Protein AF-A0A316ZDB6-F1 (afdb_monomer)

Mean predicted aligned error: 10.18 Å

Secondary structure (DSSP, 8-state):
-HHHHHHHIIIII--SS----EEEEES--TT--HHHHHHHHHH--SHHHHHHHHHHHHTTS-------------------HHHHHHHHS-HHHHHHTSHHHIIIIIHHHSPPPTTPEEEEEEEE-S---TTSTTHHHHHHHHHHHHHTTTTTTTTT-S-SSS-TT--BSSSSBHHHH--SEEEEEEET--TTGGG-

pLDDT: mean 76.03, std 20.09, range [29.14, 98.25]

Nearest PDB structures (foldseek):
  8s9r-assembly1_A  TM=4.601E-01  e=9.366E-05  Staphylococcus aureus USA100-CA-126
  4rpc-assembly2_B  TM=1.647E-01  e=6.416E+00  Desulfitobacterium hafniense DCB-2

Structure (mmCIF, N/CA/C/O backbone):
data_AF-A0A316ZDB6-F1
#
_entry.id   AF-A0A316ZDB6-F1
#
loop_
_atom_site.group_PDB
_atom_site.id
_atom_site.type_symbol
_atom_site.label_atom_id
_atom_site.label_alt_id
_atom_site.label_comp_id
_atom_site.label_asym_id
_ato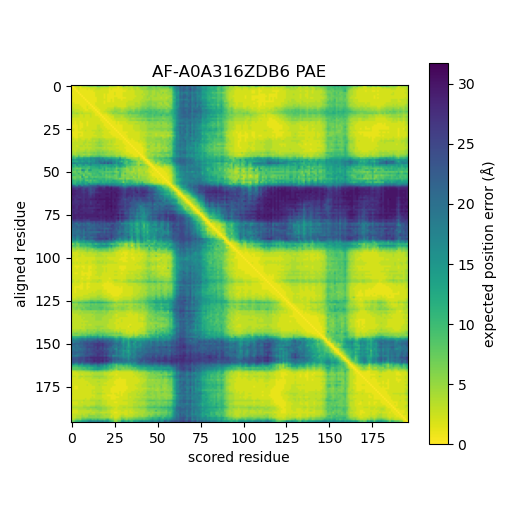m_site.label_entity_id
_atom_site.label_seq_id
_atom_site.pdbx_PDB_ins_code
_atom_site.Cartn_x
_atom_site.Cartn_y
_atom_site.Cartn_z
_atom_site.occupancy
_atom_site.B_iso_or_equiv
_atom_site.auth_seq_id
_atom_site.auth_comp_id
_atom_site.auth_asym_id
_atom_site.auth_atom_id
_atom_site.pdbx_PDB_model_num
ATOM 1 N N . MET A 1 1 ? -5.660 2.886 -1.367 1.00 83.69 1 MET A N 1
ATOM 2 C CA . MET A 1 1 ? -6.099 3.835 -0.316 1.00 83.69 1 MET A CA 1
ATOM 3 C C . MET A 1 1 ? -7.188 3.237 0.565 1.00 83.69 1 MET A C 1
ATOM 5 O O . MET A 1 1 ? -6.925 3.098 1.746 1.00 83.69 1 MET A O 1
ATOM 9 N N . GLY A 1 2 ? -8.316 2.758 0.019 1.00 90.38 2 GLY A N 1
ATOM 10 C CA . GLY A 1 2 ? -9.460 2.291 0.828 1.00 90.38 2 GLY A CA 1
ATOM 11 C C . GLY A 1 2 ? -9.168 1.261 1.932 1.00 90.38 2 GLY A C 1
ATOM 12 O O . GLY A 1 2 ? -9.839 1.266 2.959 1.00 90.38 2 GLY A O 1
ATOM 13 N N . GLY A 1 3 ? -8.142 0.412 1.791 1.00 94.56 3 GLY A N 1
ATOM 14 C CA . GLY A 1 3 ? -7.743 -0.478 2.884 1.00 94.56 3 GLY A CA 1
ATOM 15 C C . GLY A 1 3 ? -7.129 0.247 4.096 1.00 94.56 3 GLY A C 1
ATOM 16 O O . GLY A 1 3 ? -7.292 -0.212 5.222 1.00 94.56 3 GLY A O 1
ATOM 17 N N . LEU A 1 4 ? -6.450 1.381 3.903 1.00 95.06 4 LEU A N 1
ATOM 18 C CA . LEU A 1 4 ? -5.971 2.227 5.004 1.00 95.06 4 LEU A CA 1
ATOM 19 C C . LEU A 1 4 ? -7.154 2.894 5.704 1.00 95.06 4 LEU A C 1
ATOM 21 O O . LEU A 1 4 ? -7.248 2.831 6.926 1.00 95.06 4 LEU A O 1
ATOM 25 N N . ASP A 1 5 ? -8.099 3.434 4.935 1.00 94.62 5 ASP A N 1
ATOM 26 C CA . ASP A 1 5 ? -9.306 4.064 5.478 1.00 94.62 5 ASP A CA 1
ATOM 27 C C . ASP A 1 5 ? -10.128 3.063 6.298 1.00 94.62 5 ASP A C 1
ATOM 29 O O . ASP A 1 5 ? -10.554 3.365 7.411 1.00 94.62 5 ASP A O 1
ATOM 33 N N . ALA A 1 6 ? -10.270 1.829 5.805 1.00 95.94 6 ALA A N 1
ATOM 34 C CA . ALA A 1 6 ? -10.927 0.750 6.535 1.00 95.94 6 ALA A CA 1
ATOM 35 C C . ALA A 1 6 ? -10.196 0.400 7.843 1.00 95.94 6 ALA A C 1
ATOM 37 O O . ALA A 1 6 ? -10.843 0.243 8.877 1.00 95.94 6 ALA A O 1
ATOM 38 N N . ARG A 1 7 ? -8.856 0.327 7.841 1.00 96.56 7 ARG A N 1
ATOM 39 C CA . ARG A 1 7 ? -8.081 0.131 9.082 1.00 96.56 7 ARG A CA 1
ATOM 40 C C . ARG A 1 7 ? -8.304 1.280 10.061 1.00 96.56 7 ARG A C 1
ATOM 42 O O . ARG A 1 7 ? -8.552 1.036 11.238 1.00 96.56 7 ARG A O 1
ATOM 49 N N . HIS A 1 8 ? -8.271 2.520 9.578 1.00 95.31 8 HIS A N 1
ATOM 50 C CA . HIS A 1 8 ? -8.507 3.696 10.407 1.00 95.31 8 HIS A CA 1
ATOM 51 C C . HIS A 1 8 ? -9.919 3.692 11.014 1.00 95.31 8 HIS A C 1
ATOM 53 O O . HIS A 1 8 ? -10.073 3.918 12.214 1.00 95.31 8 HIS A O 1
ATOM 59 N N . LEU A 1 9 ? -10.935 3.365 10.213 1.00 95.94 9 LEU A N 1
ATOM 60 C CA . LEU A 1 9 ? -12.322 3.209 10.646 1.00 95.94 9 LEU A CA 1
ATOM 61 C C . LEU A 1 9 ? -12.450 2.157 11.756 1.00 95.94 9 LEU A C 1
ATOM 63 O O . LEU A 1 9 ? -13.058 2.426 12.792 1.00 95.94 9 LEU A O 1
ATOM 67 N N . ILE A 1 10 ? -11.853 0.978 11.563 1.00 96.38 10 ILE A N 1
ATOM 68 C CA . ILE A 1 10 ? -11.923 -0.128 12.526 1.00 96.38 10 ILE A CA 1
ATOM 69 C C . ILE A 1 10 ? -11.235 0.248 13.846 1.00 96.38 10 ILE A C 1
ATOM 71 O O . ILE A 1 10 ? -11.804 0.036 14.916 1.00 96.38 10 ILE A O 1
ATOM 75 N N . THR A 1 11 ? -10.035 0.828 13.792 1.00 96.06 11 THR A N 1
ATOM 76 C CA . THR A 1 11 ? -9.215 1.049 14.991 1.00 96.06 11 THR A CA 1
ATOM 77 C C . THR A 1 11 ? -9.561 2.335 15.741 1.00 96.06 11 THR A C 1
ATOM 79 O O . THR A 1 11 ? -9.605 2.323 16.977 1.00 96.06 11 THR A O 1
ATOM 82 N N . ASN A 1 12 ? -9.802 3.434 15.018 1.00 95.00 12 ASN A N 1
ATOM 83 C CA . ASN A 1 12 ? -9.939 4.774 15.595 1.00 95.00 12 ASN A CA 1
ATOM 84 C C . ASN A 1 12 ? -11.395 5.235 15.696 1.00 95.00 12 ASN A C 1
ATOM 86 O O . ASN A 1 12 ? -11.780 5.760 16.736 1.00 95.00 12 ASN A O 1
ATOM 90 N N . ILE A 1 13 ? -12.207 5.021 14.654 1.00 95.06 13 ILE A N 1
ATOM 91 C CA . ILE A 1 13 ? -13.618 5.448 14.661 1.00 95.06 13 ILE A CA 1
ATOM 92 C C . ILE A 1 13 ? -14.477 4.477 15.478 1.00 95.06 13 ILE A C 1
ATOM 94 O O . ILE A 1 13 ? -15.338 4.925 16.227 1.00 95.06 13 ILE A O 1
ATOM 98 N N . ARG A 1 14 ? -14.214 3.165 15.372 1.00 93.44 14 ARG A N 1
ATOM 99 C CA . ARG A 1 14 ? -14.894 2.091 16.123 1.00 93.44 14 ARG A CA 1
ATOM 100 C C . ARG A 1 14 ? -16.423 2.179 15.998 1.00 93.44 14 ARG A C 1
ATOM 102 O O . ARG A 1 14 ? -17.096 2.562 16.958 1.00 93.44 14 ARG A O 1
ATOM 109 N N . PRO A 1 15 ? -16.981 1.844 14.820 1.00 92.50 15 PRO A N 1
ATOM 110 C CA . PRO A 1 15 ? -18.420 1.939 14.585 1.00 92.50 15 PRO A CA 1
ATOM 111 C C . PRO A 1 15 ? -19.213 1.151 15.637 1.00 92.50 15 PRO A C 1
ATOM 113 O O . PRO A 1 15 ? -18.838 0.041 16.010 1.00 92.50 15 PRO A O 1
ATOM 116 N N . THR A 1 16 ? -20.311 1.735 16.120 1.00 94.69 16 THR A N 1
ATOM 117 C CA . THR A 1 16 ? -21.180 1.141 17.154 1.00 94.69 16 THR A CA 1
ATOM 118 C C . THR A 1 16 ? -22.409 0.449 16.572 1.00 94.69 16 THR A C 1
ATOM 120 O O . THR A 1 16 ? -22.995 -0.416 17.216 1.00 94.69 16 THR A O 1
ATOM 123 N N . GLU A 1 17 ? -22.793 0.812 15.349 1.00 96.31 17 GLU A N 1
ATOM 124 C CA . GLU A 1 17 ? -23.968 0.281 14.651 1.00 96.31 17 GLU A CA 1
ATOM 125 C C . GLU A 1 17 ? -23.729 -1.118 14.065 1.00 96.31 17 GLU A C 1
ATOM 127 O O . GLU A 1 17 ? -24.671 -1.873 13.833 1.00 96.31 17 GLU A O 1
ATOM 132 N N . TYR A 1 18 ? -22.468 -1.477 13.826 1.00 93.69 18 TYR A N 1
ATOM 133 C CA . TYR A 1 18 ? -22.064 -2.773 13.295 1.00 93.69 18 TYR A CA 1
ATOM 134 C C . TYR A 1 18 ? -20.698 -3.171 13.839 1.00 93.69 18 TYR A C 1
ATOM 136 O O . TYR A 1 18 ? -19.889 -2.329 14.223 1.00 93.69 18 TYR A O 1
ATOM 144 N N . HIS A 1 19 ? -20.425 -4.473 13.824 1.00 93.88 19 HIS A N 1
ATOM 145 C CA . HIS A 1 19 ? -19.139 -5.018 14.232 1.00 93.88 19 HIS A CA 1
ATOM 146 C C . HIS A 1 19 ? -18.390 -5.568 13.009 1.00 93.88 19 HIS A C 1
ATOM 148 O O . HIS A 1 19 ? -18.828 -6.571 12.436 1.00 93.88 19 HIS A O 1
ATOM 154 N N . PRO A 1 20 ? -17.286 -4.933 12.573 1.00 96.12 20 PRO A N 1
ATOM 155 C CA . PRO A 1 20 ? -16.451 -5.465 11.500 1.00 96.12 20 PRO A CA 1
ATOM 156 C C . PRO A 1 20 ? -15.889 -6.838 11.886 1.00 96.12 20 PRO A C 1
ATOM 158 O O . PRO A 1 20 ? -15.151 -6.951 12.854 1.00 96.12 20 PRO A O 1
ATOM 161 N N . VAL A 1 21 ? -16.217 -7.887 11.129 1.00 96.81 21 VAL A N 1
ATOM 162 C CA . VAL A 1 21 ? -15.709 -9.253 11.391 1.00 96.81 21 VAL A CA 1
ATOM 163 C C . VAL A 1 21 ? -14.429 -9.534 10.601 1.00 96.81 21 VAL A C 1
ATOM 165 O O . VAL A 1 21 ? -13.552 -10.282 11.037 1.00 96.81 21 VAL A O 1
ATOM 168 N N . SER A 1 22 ? -14.301 -8.925 9.424 1.00 97.56 22 SER A N 1
ATOM 169 C CA . SER A 1 22 ? -13.119 -9.052 8.583 1.00 97.56 22 SER A CA 1
ATOM 170 C C . SER A 1 22 ? -12.902 -7.825 7.715 1.00 97.56 22 SER A C 1
ATOM 172 O O . SER A 1 22 ? -13.854 -7.152 7.326 1.00 97.56 22 SER A O 1
ATOM 174 N N . MET A 1 23 ? -11.649 -7.604 7.344 1.00 97.00 23 MET A N 1
ATOM 175 C CA . MET A 1 23 ? -11.218 -6.595 6.396 1.00 97.00 23 MET A CA 1
ATOM 176 C C . MET A 1 23 ? -10.332 -7.260 5.344 1.00 97.00 23 MET A C 1
ATOM 178 O O . MET A 1 23 ? -9.345 -7.904 5.690 1.00 97.00 23 MET A O 1
ATOM 182 N N . THR A 1 24 ? -10.658 -7.061 4.069 1.00 97.44 24 THR A N 1
ATOM 183 C CA . THR A 1 24 ? -9.820 -7.496 2.949 1.00 97.44 24 THR A CA 1
ATOM 184 C C . THR A 1 24 ? -9.343 -6.273 2.187 1.00 97.44 24 THR A C 1
ATOM 186 O O . THR A 1 24 ? -10.160 -5.528 1.647 1.00 97.44 24 THR A O 1
ATOM 189 N N . SER A 1 25 ? -8.031 -6.053 2.142 1.00 96.88 25 SER A N 1
ATOM 190 C CA . SER A 1 25 ? -7.430 -5.044 1.272 1.00 96.88 25 SER A CA 1
ATOM 191 C C . SER A 1 25 ? -6.971 -5.652 -0.048 1.00 96.88 25 SER A C 1
ATOM 193 O O . SER A 1 25 ? -6.464 -6.771 -0.105 1.00 96.88 25 SER A O 1
ATOM 195 N N . ILE A 1 26 ? -7.122 -4.877 -1.118 1.00 96.25 26 ILE A N 1
ATOM 196 C CA . ILE A 1 26 ? -6.617 -5.208 -2.450 1.00 96.25 26 ILE A CA 1
ATOM 197 C C . ILE A 1 26 ? -5.666 -4.080 -2.846 1.00 96.25 26 ILE A C 1
ATOM 199 O O . ILE A 1 26 ? -6.053 -2.909 -2.781 1.00 96.25 26 ILE A O 1
ATOM 203 N N . SER A 1 27 ? -4.408 -4.417 -3.143 1.00 94.50 27 SER A N 1
ATOM 204 C CA . SER A 1 27 ? -3.345 -3.480 -3.540 1.00 94.50 27 SER A CA 1
ATOM 205 C C . SER A 1 27 ? -3.267 -2.212 -2.681 1.00 94.50 27 SER A C 1
ATOM 207 O O . SER A 1 27 ? -3.103 -1.091 -3.159 1.00 94.50 27 SER A O 1
ATOM 209 N N . THR A 1 28 ? -3.431 -2.354 -1.367 1.00 95.25 28 THR A N 1
ATOM 210 C CA . THR A 1 28 ? -3.398 -1.204 -0.458 1.00 95.25 28 THR A CA 1
ATOM 211 C C . THR A 1 28 ? -1.973 -0.944 0.024 1.00 95.25 28 THR A C 1
ATOM 213 O O . THR A 1 28 ? -1.373 -1.857 0.572 1.00 95.25 28 THR A O 1
ATOM 216 N N . PRO A 1 29 ? -1.435 0.282 -0.085 1.00 93.25 29 PRO A N 1
ATOM 217 C CA . PRO A 1 29 ? -0.060 0.589 0.317 1.00 93.25 29 PRO A CA 1
ATOM 218 C C . PRO A 1 29 ? 0.098 0.665 1.848 1.00 93.25 29 PRO A C 1
ATOM 220 O O . PRO A 1 29 ? 0.257 1.745 2.412 1.00 93.25 29 PRO A O 1
ATOM 223 N N . HIS A 1 30 ? 0.059 -0.470 2.552 1.00 93.44 30 HIS A N 1
ATOM 224 C CA . HIS A 1 30 ? 0.158 -0.520 4.018 1.00 93.44 30 HIS A CA 1
ATOM 225 C C . HIS A 1 30 ? 1.510 -0.062 4.567 1.00 93.44 30 HIS A C 1
ATOM 227 O O . HIS A 1 30 ? 1.616 0.275 5.746 1.00 93.44 30 HIS A O 1
ATOM 233 N N . ARG A 1 31 ? 2.545 -0.046 3.726 1.00 89.19 31 ARG A N 1
ATOM 234 C CA . ARG A 1 31 ? 3.878 0.480 4.051 1.00 89.19 31 ARG A CA 1
ATOM 235 C C . ARG A 1 31 ? 4.233 1.701 3.211 1.00 89.19 31 ARG A C 1
ATOM 237 O O . ARG A 1 31 ? 5.394 2.074 3.168 1.00 89.19 31 ARG A O 1
ATOM 244 N N . GLY A 1 32 ? 3.246 2.319 2.567 1.00 88.50 32 GLY A N 1
ATOM 245 C CA . GLY A 1 32 ? 3.446 3.428 1.642 1.00 88.50 32 GLY A CA 1
ATOM 246 C C . GLY A 1 32 ? 3.895 2.972 0.256 1.00 88.50 32 GLY A C 1
ATOM 247 O O . GLY A 1 32 ? 3.813 1.789 -0.078 1.00 88.50 32 GLY A O 1
ATOM 248 N N . SER A 1 33 ? 4.324 3.912 -0.577 1.00 86.69 33 SER A N 1
ATOM 249 C CA . SER A 1 33 ? 4.813 3.619 -1.925 1.00 86.69 33 SER A CA 1
ATOM 250 C C . SER A 1 33 ? 6.092 4.404 -2.233 1.00 86.69 33 SER A C 1
ATOM 252 O O . SER A 1 33 ? 6.114 5.618 -2.012 1.00 86.69 33 SER A O 1
ATOM 254 N N . PRO A 1 34 ? 7.126 3.761 -2.811 1.00 81.62 34 PRO A N 1
ATOM 255 C CA . PRO A 1 34 ? 8.339 4.451 -3.254 1.00 81.62 34 PRO A CA 1
ATOM 256 C C . PRO A 1 34 ? 8.071 5.576 -4.260 1.00 81.62 34 PRO A C 1
ATOM 258 O O . PRO A 1 34 ? 8.790 6.573 -4.288 1.00 81.62 34 PRO A O 1
ATOM 261 N N . PHE A 1 35 ? 7.006 5.465 -5.064 1.00 84.00 35 PHE A N 1
ATOM 262 C CA . PHE A 1 35 ? 6.595 6.546 -5.962 1.00 84.00 35 PHE A CA 1
ATOM 263 C C . PHE A 1 35 ? 6.228 7.818 -5.194 1.00 84.00 35 PHE A C 1
ATOM 265 O O . PHE A 1 35 ? 6.536 8.925 -5.634 1.00 84.00 35 PHE A O 1
ATOM 272 N N . MET A 1 36 ? 5.606 7.663 -4.028 1.00 83.88 36 MET A N 1
ATOM 273 C CA . MET A 1 36 ? 5.210 8.781 -3.176 1.00 83.88 36 MET A CA 1
ATOM 274 C C . MET A 1 36 ? 6.423 9.418 -2.517 1.00 83.88 36 MET A C 1
ATOM 276 O O . MET A 1 36 ? 6.536 10.639 -2.509 1.00 83.88 36 MET A O 1
ATOM 280 N N . ASP A 1 37 ? 7.381 8.613 -2.061 1.00 79.94 37 ASP A N 1
ATOM 281 C CA . ASP A 1 37 ? 8.649 9.126 -1.537 1.00 79.94 37 ASP A CA 1
ATOM 282 C C . ASP A 1 37 ? 9.428 9.895 -2.612 1.00 79.94 37 ASP A C 1
ATOM 284 O O . ASP A 1 37 ? 9.961 10.976 -2.355 1.00 79.94 37 ASP A O 1
ATOM 288 N N . TRP A 1 38 ? 9.436 9.385 -3.847 1.00 80.50 38 TRP A N 1
ATOM 289 C CA . TRP A 1 38 ? 10.035 10.075 -4.983 1.00 80.50 38 TRP A CA 1
ATOM 290 C C . TRP A 1 38 ? 9.311 11.390 -5.301 1.00 80.50 38 TRP A C 1
ATOM 292 O O . TRP A 1 38 ? 9.974 12.402 -5.537 1.00 80.50 38 TRP A O 1
ATOM 302 N N . CYS A 1 39 ? 7.974 11.415 -5.264 1.00 78.56 39 CYS A N 1
ATOM 303 C CA . CYS A 1 39 ? 7.200 12.645 -5.444 1.00 78.56 39 CYS A CA 1
ATOM 304 C C . CYS A 1 39 ? 7.537 13.671 -4.356 1.00 78.56 39 CYS A C 1
ATOM 306 O O . CYS A 1 39 ? 7.764 14.841 -4.659 1.00 78.56 39 CYS A O 1
ATOM 308 N N . ASN A 1 40 ? 7.651 13.233 -3.105 1.00 73.94 40 ASN A N 1
ATOM 309 C CA . ASN A 1 40 ? 8.014 14.104 -1.996 1.00 73.94 40 ASN A CA 1
ATOM 310 C C . ASN A 1 40 ? 9.421 14.693 -2.183 1.00 73.94 40 ASN A C 1
ATOM 312 O O . ASN A 1 40 ? 9.622 15.895 -2.011 1.00 73.94 40 ASN A O 1
ATOM 316 N N . ALA A 1 41 ? 10.390 13.877 -2.603 1.00 74.00 41 ALA A N 1
ATOM 317 C CA . ALA A 1 41 ? 11.770 14.311 -2.810 1.00 74.00 41 ALA A CA 1
ATOM 318 C C . ALA A 1 41 ? 11.954 15.241 -4.026 1.00 74.00 41 ALA A C 1
ATOM 320 O O . ALA A 1 41 ? 12.739 16.183 -3.958 1.00 74.00 41 ALA A O 1
ATOM 321 N N . ASN A 1 42 ? 11.247 14.991 -5.133 1.00 70.38 42 ASN A N 1
ATOM 322 C CA . ASN A 1 42 ? 11.494 15.674 -6.413 1.00 70.38 42 ASN A CA 1
ATOM 323 C C . ASN A 1 42 ? 10.483 16.784 -6.730 1.00 70.38 42 ASN A C 1
ATOM 325 O O . ASN A 1 42 ? 10.801 17.716 -7.468 1.00 70.38 42 ASN A O 1
ATOM 329 N N . VAL A 1 43 ? 9.268 16.696 -6.186 1.00 68.81 43 VAL A N 1
ATOM 330 C CA . VAL A 1 43 ? 8.188 17.673 -6.410 1.00 68.81 43 VAL A CA 1
ATOM 331 C C . VAL A 1 43 ? 8.016 18.590 -5.193 1.00 68.81 43 VAL A C 1
ATOM 333 O O . VAL A 1 43 ? 7.457 19.675 -5.321 1.00 68.81 43 VAL A O 1
ATOM 336 N N . GLY A 1 44 ? 8.530 18.196 -4.021 1.00 63.69 44 GLY A N 1
ATOM 337 C CA . GLY A 1 44 ? 8.412 18.969 -2.781 1.00 63.69 44 GLY A CA 1
ATOM 338 C C . GLY A 1 44 ? 7.017 18.910 -2.152 1.00 63.69 44 GLY A C 1
ATOM 339 O O . GLY A 1 44 ? 6.677 19.750 -1.325 1.00 63.69 44 GLY A O 1
ATOM 340 N N . VAL A 1 45 ? 6.190 17.939 -2.544 1.00 65.38 45 VAL A N 1
ATOM 341 C CA . VAL A 1 45 ? 4.848 17.750 -1.981 1.00 65.38 45 VAL A CA 1
ATOM 342 C C . VAL A 1 45 ? 4.960 17.017 -0.643 1.00 65.38 45 VAL A C 1
ATOM 344 O O . VAL A 1 45 ? 5.731 16.076 -0.513 1.00 65.38 45 VAL A O 1
ATOM 347 N N . GLY A 1 46 ? 4.212 17.448 0.374 1.00 61.50 46 GLY A N 1
ATOM 348 C CA . GLY A 1 46 ? 3.970 16.655 1.585 1.00 61.50 46 GLY A CA 1
ATOM 349 C C . GLY A 1 46 ? 5.120 16.512 2.592 1.00 61.50 46 GLY A C 1
ATOM 350 O O . GLY A 1 46 ? 4.850 16.071 3.704 1.00 61.50 46 GLY A O 1
ATOM 351 N N . ASN A 1 47 ? 6.362 16.905 2.277 1.00 68.31 47 ASN A N 1
ATOM 352 C CA . ASN A 1 47 ? 7.501 16.764 3.204 1.00 68.31 47 ASN A CA 1
ATOM 353 C C . ASN A 1 47 ? 7.273 17.469 4.545 1.00 68.31 47 ASN A C 1
ATOM 355 O O . ASN A 1 47 ? 7.452 16.844 5.585 1.00 68.31 47 ASN A O 1
ATOM 359 N N . GLU A 1 48 ? 6.829 18.728 4.525 1.00 68.69 48 GLU A N 1
ATOM 360 C CA . GLU A 1 48 ? 6.574 19.504 5.748 1.00 68.69 48 GLU A CA 1
ATOM 361 C C . GLU A 1 48 ? 5.488 18.845 6.612 1.00 68.69 48 GLU A C 1
ATOM 363 O O . GLU A 1 48 ? 5.662 18.686 7.818 1.00 68.69 48 GLU A O 1
ATOM 368 N N . ILE A 1 49 ? 4.416 18.357 5.978 1.00 71.62 49 ILE A N 1
ATOM 369 C CA . ILE A 1 49 ? 3.307 17.655 6.642 1.00 71.62 49 ILE A CA 1
ATOM 370 C C . ILE A 1 49 ? 3.795 16.344 7.273 1.00 71.62 49 ILE A C 1
ATOM 372 O O . ILE A 1 49 ? 3.433 16.021 8.403 1.00 71.62 49 ILE A O 1
ATOM 376 N N . ILE A 1 50 ? 4.625 15.575 6.560 1.00 70.38 50 ILE A N 1
ATOM 377 C CA . ILE A 1 50 ? 5.191 14.323 7.077 1.00 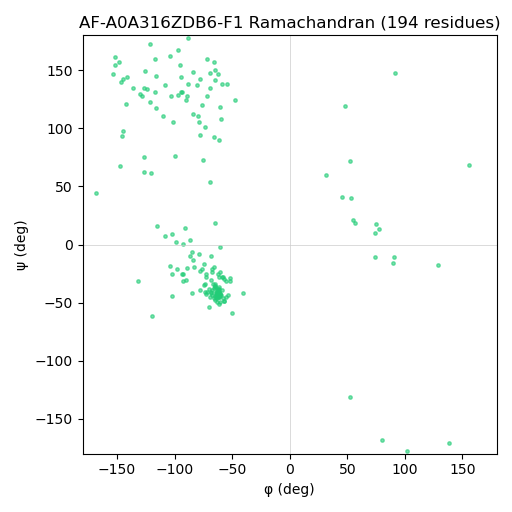70.38 50 ILE A CA 1
ATOM 378 C C . ILE A 1 50 ? 6.124 14.615 8.247 1.00 70.38 50 ILE A C 1
ATOM 380 O O . ILE A 1 50 ? 6.071 13.917 9.255 1.00 70.38 50 ILE A O 1
ATOM 384 N N . GLU A 1 51 ? 7.003 15.605 8.122 1.00 76.06 51 GLU A N 1
ATOM 385 C CA . GLU A 1 51 ? 7.948 15.963 9.177 1.00 76.06 51 GLU A CA 1
ATOM 386 C C . GLU A 1 51 ? 7.239 16.452 10.432 1.00 76.06 51 GLU A C 1
ATOM 388 O O . GLU A 1 51 ? 7.578 16.000 11.527 1.00 76.06 51 GLU A O 1
ATOM 393 N N . GLU A 1 52 ? 6.218 17.291 10.281 1.00 79.06 52 GLU A N 1
ATOM 394 C CA . GLU A 1 52 ? 5.373 17.729 11.383 1.00 79.06 52 GLU A CA 1
ATOM 395 C C . GLU A 1 52 ? 4.643 16.551 12.034 1.00 79.06 52 GLU A C 1
ATOM 397 O O . GLU A 1 52 ? 4.790 16.342 13.239 1.00 79.06 52 GLU A O 1
ATOM 402 N N . ALA A 1 53 ? 3.967 15.706 11.253 1.00 77.19 53 ALA A N 1
ATOM 403 C CA . ALA A 1 53 ? 3.255 14.542 11.777 1.00 77.19 53 ALA A CA 1
ATOM 404 C C . ALA A 1 53 ? 4.195 13.539 12.470 1.00 77.19 53 ALA A C 1
ATOM 406 O O . ALA A 1 53 ? 3.858 12.963 13.505 1.00 77.19 53 ALA A O 1
ATOM 407 N N . VAL A 1 54 ? 5.403 13.331 11.935 1.00 76.19 54 VAL A N 1
ATOM 408 C CA . VAL A 1 54 ? 6.425 12.475 12.553 1.00 76.19 54 VAL A CA 1
ATOM 409 C C . VAL A 1 54 ? 6.952 13.101 13.840 1.00 76.19 54 VAL A C 1
ATOM 411 O O . VAL A 1 54 ? 7.155 12.382 14.818 1.00 76.19 54 VAL A O 1
ATOM 414 N N . ARG A 1 55 ? 7.174 14.418 13.867 1.00 78.56 55 ARG A N 1
ATOM 415 C CA . ARG A 1 55 ? 7.589 15.149 15.070 1.00 78.56 55 ARG A CA 1
ATOM 416 C C . ARG A 1 55 ? 6.527 15.041 16.161 1.00 78.56 55 ARG A C 1
ATOM 418 O O . ARG A 1 55 ? 6.868 14.734 17.300 1.00 78.56 55 ARG A O 1
ATOM 425 N N . GLU A 1 56 ? 5.257 15.218 15.816 1.00 79.50 56 GLU A N 1
ATOM 426 C CA . GLU A 1 56 ? 4.131 15.049 16.737 1.00 79.50 56 GLU A CA 1
ATOM 427 C C . GLU A 1 56 ? 4.011 13.608 17.246 1.00 79.50 56 GLU A C 1
ATOM 429 O O . GLU A 1 56 ? 3.901 13.386 18.454 1.00 79.50 56 GLU A O 1
ATOM 434 N N . ALA A 1 57 ? 4.113 12.616 16.356 1.00 74.19 57 ALA A N 1
ATOM 435 C CA . ALA A 1 57 ? 4.082 11.202 16.729 1.00 74.19 57 ALA A CA 1
ATOM 436 C C . ALA A 1 57 ? 5.253 10.819 17.655 1.00 74.19 57 ALA A C 1
ATOM 438 O O . ALA A 1 57 ? 5.071 10.066 18.615 1.00 74.19 57 ALA A O 1
ATOM 439 N N . LYS A 1 58 ? 6.452 11.371 17.411 1.00 67.25 58 LYS A N 1
ATOM 440 C CA . LYS A 1 58 ? 7.647 11.169 18.250 1.00 67.25 58 LYS A CA 1
ATOM 441 C C . LYS A 1 58 ? 7.620 11.975 19.554 1.00 67.25 58 LYS A C 1
ATOM 443 O O . LYS A 1 58 ? 8.247 11.556 20.522 1.00 67.25 58 LYS A O 1
ATOM 448 N N . GLY A 1 59 ? 6.836 13.051 19.639 1.00 56.12 59 GLY A N 1
ATOM 449 C CA . GLY A 1 59 ? 6.687 13.915 20.820 1.00 56.12 59 GLY A CA 1
ATOM 450 C C . GLY A 1 59 ? 6.160 13.236 22.097 1.00 56.12 59 GLY A C 1
ATOM 451 O O . GLY A 1 59 ? 6.083 13.884 23.137 1.00 56.12 59 GLY A O 1
ATOM 452 N N . LYS A 1 60 ? 5.833 11.933 22.064 1.00 52.88 60 LYS A N 1
ATOM 453 C CA . LYS A 1 60 ? 5.464 11.117 23.241 1.00 52.88 60 LYS A CA 1
ATOM 454 C C . LYS A 1 60 ? 6.594 10.250 23.824 1.00 52.88 60 LYS A C 1
ATOM 456 O O . LYS A 1 60 ? 6.360 9.564 24.817 1.00 52.88 60 LYS A O 1
ATOM 461 N N . LYS A 1 61 ? 7.822 10.301 23.297 1.00 38.12 61 LYS A N 1
ATOM 462 C CA . LYS A 1 61 ? 9.033 9.822 23.993 1.00 38.12 61 LYS A CA 1
ATOM 463 C C . LYS A 1 61 ? 10.201 10.759 23.690 1.00 38.12 61 LYS A C 1
ATOM 465 O O . LYS A 1 61 ? 10.560 10.956 22.537 1.00 38.12 61 LYS A O 1
ATOM 470 N N . ALA A 1 62 ? 10.771 11.339 24.740 1.00 44.31 62 ALA A N 1
ATOM 471 C CA . ALA A 1 62 ? 11.901 12.252 24.646 1.00 44.31 62 ALA A CA 1
ATOM 472 C C . ALA A 1 62 ? 13.226 11.543 24.278 1.00 44.31 62 ALA A C 1
ATOM 474 O O . ALA A 1 62 ? 13.405 10.370 24.615 1.00 44.31 62 ALA A O 1
ATOM 475 N N . VAL A 1 63 ? 14.164 12.364 23.764 1.00 37.78 63 VAL A N 1
ATOM 476 C CA . VAL A 1 63 ? 15.649 12.229 23.709 1.00 37.78 63 VAL A CA 1
ATOM 477 C C . VAL A 1 63 ? 16.231 11.553 22.437 1.00 37.78 63 VAL A C 1
ATOM 479 O O . VAL A 1 63 ? 15.640 10.587 21.961 1.00 37.78 63 VAL A O 1
ATOM 482 N N . PRO A 1 64 ? 17.443 11.913 21.940 1.00 36.97 64 PRO A N 1
ATOM 483 C CA . PRO A 1 64 ? 18.082 13.216 21.692 1.00 36.97 64 PRO A CA 1
ATOM 484 C C . PRO A 1 64 ? 18.476 13.422 20.201 1.00 36.97 64 PRO A C 1
ATOM 486 O O . PRO A 1 64 ? 18.408 12.528 19.360 1.00 36.97 64 PRO A O 1
ATOM 489 N N . GLU A 1 65 ? 18.912 14.643 19.914 1.00 39.09 65 GLU A N 1
ATOM 490 C CA . GLU A 1 65 ? 19.458 15.201 18.673 1.00 39.09 65 GLU A CA 1
ATOM 491 C C . GLU A 1 65 ? 20.757 14.504 18.217 1.00 39.09 65 GLU A C 1
ATOM 493 O O . GLU A 1 65 ? 21.826 14.916 18.636 1.00 39.09 65 GLU A O 1
ATOM 498 N N . GLU A 1 66 ? 20.698 13.438 17.399 1.00 34.09 66 GLU A N 1
ATOM 499 C CA . GLU A 1 66 ? 21.907 12.897 16.730 1.00 34.09 66 GLU A CA 1
ATOM 500 C C . GLU A 1 66 ? 21.643 11.863 15.604 1.00 34.09 66 GLU A C 1
ATOM 502 O O . GLU A 1 66 ? 22.328 10.855 15.511 1.00 34.09 66 GLU A O 1
ATOM 507 N N . VAL A 1 67 ? 20.676 12.071 14.697 1.00 35.16 67 VAL A N 1
ATOM 508 C CA . VAL A 1 67 ? 20.657 11.346 13.397 1.00 35.16 67 VAL A CA 1
ATOM 509 C C . VAL A 1 67 ? 20.062 12.244 12.308 1.00 35.16 67 VAL A C 1
ATOM 511 O O . VAL A 1 67 ? 18.967 12.013 11.802 1.00 35.16 67 VAL A O 1
ATOM 514 N N . GLU A 1 68 ? 20.776 13.310 11.958 1.00 33.19 68 GLU A N 1
ATOM 515 C CA . GLU A 1 68 ? 20.442 14.171 10.818 1.00 33.19 68 GLU A CA 1
ATOM 516 C C . GLU A 1 68 ? 21.599 14.178 9.813 1.00 33.19 68 GLU A C 1
ATOM 518 O O . GLU A 1 68 ? 22.226 15.200 9.556 1.00 33.19 68 GLU A O 1
ATOM 523 N N . LYS A 1 69 ? 21.935 13.010 9.257 1.00 32.16 69 LYS A N 1
ATOM 524 C CA . LYS A 1 69 ? 22.806 12.916 8.077 1.00 32.16 69 LYS A CA 1
ATOM 525 C C . LYS A 1 69 ? 22.373 11.761 7.188 1.00 32.16 69 LYS A C 1
ATOM 527 O O . LYS A 1 69 ? 22.698 10.618 7.465 1.00 32.16 69 LYS A O 1
ATOM 532 N N . GLU A 1 70 ? 21.607 12.118 6.161 1.00 31.83 70 GLU A N 1
ATOM 533 C CA . GLU A 1 70 ? 21.718 11.686 4.754 1.00 31.83 70 GLU A CA 1
ATOM 534 C C . GLU A 1 70 ? 20.354 11.821 4.062 1.00 31.83 70 GLU A C 1
ATOM 536 O O . GLU A 1 70 ? 19.696 10.853 3.697 1.00 31.83 70 GLU A O 1
ATOM 541 N N . LEU A 1 71 ? 19.914 13.066 3.865 1.00 31.77 71 LEU A N 1
ATOM 542 C CA . LEU A 1 71 ? 18.944 13.383 2.820 1.00 31.77 71 LEU A CA 1
ATOM 543 C C . LEU A 1 71 ? 19.731 13.979 1.657 1.00 31.77 71 LEU A C 1
ATOM 545 O O . LEU A 1 71 ? 20.235 15.103 1.724 1.00 31.77 71 LEU A O 1
ATOM 549 N N . VAL A 1 72 ? 19.895 13.174 0.611 1.00 29.58 72 VAL A N 1
ATOM 550 C CA . VAL A 1 72 ? 20.548 13.559 -0.639 1.00 29.58 72 VAL A CA 1
ATOM 551 C C . VAL A 1 72 ? 19.768 14.729 -1.244 1.00 29.58 72 VAL A C 1
ATOM 553 O O . VAL A 1 72 ? 18.653 14.562 -1.733 1.00 29.58 72 VAL A O 1
ATOM 556 N N . LYS A 1 73 ? 20.346 15.934 -1.208 1.00 29.14 73 LYS A N 1
ATOM 557 C CA . LYS A 1 73 ? 19.821 17.098 -1.933 1.00 29.14 73 LYS A CA 1
ATOM 558 C C . LYS A 1 73 ? 20.126 16.913 -3.418 1.00 29.14 73 LYS A C 1
ATOM 560 O O . LYS A 1 73 ? 21.253 17.157 -3.842 1.00 29.14 73 LYS A O 1
ATOM 565 N N . VAL A 1 74 ? 19.137 16.485 -4.202 1.00 35.28 74 VAL A N 1
ATOM 566 C CA . VAL A 1 74 ? 19.247 16.431 -5.669 1.00 35.28 74 VAL A CA 1
ATOM 567 C C . VAL A 1 74 ? 18.618 17.686 -6.289 1.00 35.28 74 VAL A C 1
ATOM 569 O O . VAL A 1 74 ? 17.483 18.022 -5.949 1.00 35.28 74 VAL A O 1
ATOM 572 N N . PRO A 1 75 ? 19.321 18.415 -7.177 1.00 37.66 75 PRO A N 1
ATOM 573 C CA . PRO A 1 75 ? 18.902 19.744 -7.596 1.00 37.66 75 PRO A CA 1
ATOM 574 C C . PRO A 1 75 ? 18.188 19.713 -8.950 1.00 37.66 75 PRO A C 1
ATOM 576 O O . PRO A 1 75 ? 18.782 20.132 -9.931 1.00 37.66 75 PRO A O 1
ATOM 579 N N . TYR A 1 76 ? 16.928 19.277 -9.047 1.00 39.53 76 TYR A N 1
ATOM 580 C CA . TYR A 1 76 ? 16.147 19.517 -10.275 1.00 39.53 76 TYR A CA 1
ATOM 581 C C . TYR A 1 76 ? 14.657 19.749 -9.995 1.00 39.53 76 TYR A C 1
ATOM 583 O O . TYR A 1 76 ? 13.848 18.829 -9.974 1.00 39.53 76 TYR A O 1
ATOM 591 N N . THR A 1 77 ? 14.281 21.026 -9.861 1.00 46.44 77 THR A N 1
ATOM 592 C CA . THR A 1 77 ? 12.897 21.501 -9.998 1.00 46.44 77 THR A CA 1
ATOM 593 C C . THR A 1 77 ? 12.445 21.310 -11.448 1.00 46.44 77 THR A C 1
ATOM 595 O O . THR A 1 77 ? 12.654 22.175 -12.303 1.00 46.44 77 THR A O 1
ATOM 598 N N . LEU A 1 78 ? 11.822 20.173 -11.751 1.00 45.78 78 LEU A N 1
ATOM 599 C CA . LEU A 1 78 ? 11.182 19.943 -13.045 1.00 45.78 78 LEU A CA 1
ATOM 600 C C . LEU A 1 78 ? 9.832 20.671 -13.087 1.00 45.78 78 LEU A C 1
ATOM 602 O O . LEU A 1 78 ? 8.799 20.154 -12.674 1.00 45.78 78 LEU A O 1
ATOM 606 N N . LYS A 1 79 ? 9.851 21.893 -13.630 1.00 46.88 79 LYS A N 1
ATOM 607 C CA . LYS A 1 79 ? 8.672 22.710 -13.965 1.00 46.88 79 LYS A CA 1
ATOM 608 C C . LYS A 1 79 ? 7.874 22.118 -15.143 1.00 46.88 79 LYS A C 1
ATOM 610 O O . LYS A 1 79 ? 7.663 22.802 -16.142 1.00 46.88 79 LYS A O 1
ATOM 615 N N . SER A 1 80 ? 7.463 20.850 -15.081 1.00 54.31 80 SER A N 1
ATOM 616 C CA . SER A 1 80 ? 6.508 20.309 -16.058 1.00 54.31 80 SER A CA 1
ATOM 617 C C . SER A 1 80 ? 5.068 20.543 -15.571 1.00 54.31 80 SER A C 1
ATOM 619 O O . SER A 1 80 ? 4.784 20.362 -14.385 1.00 54.31 80 SER A O 1
ATOM 621 N N . PRO A 1 81 ? 4.139 20.942 -16.460 1.00 50.34 81 PRO A N 1
ATOM 622 C CA . PRO A 1 81 ? 2.740 21.187 -16.105 1.00 50.34 81 PRO A CA 1
ATOM 623 C C . PRO A 1 81 ? 2.035 19.944 -15.538 1.00 50.34 81 PRO A C 1
ATOM 625 O O . PRO A 1 81 ? 1.111 20.083 -14.741 1.00 50.34 81 PRO A O 1
ATOM 628 N N . LEU A 1 82 ? 2.516 18.736 -15.859 1.00 52.06 82 LEU A N 1
ATOM 629 C CA . LEU A 1 82 ? 2.034 17.489 -15.258 1.00 52.06 82 LEU A CA 1
ATOM 630 C C . LEU A 1 82 ? 2.370 17.407 -13.756 1.00 52.06 82 LEU A C 1
ATOM 632 O O . LEU A 1 82 ? 1.543 16.959 -12.966 1.00 52.06 82 LEU A O 1
ATOM 636 N N . PHE A 1 83 ? 3.547 17.899 -13.348 1.00 50.97 83 PHE A N 1
ATOM 637 C CA . PHE A 1 83 ? 3.950 17.959 -11.937 1.00 50.97 83 PHE A CA 1
ATOM 638 C C . PHE A 1 83 ? 3.214 19.045 -11.163 1.00 50.97 83 PHE A C 1
ATOM 640 O O . PHE A 1 83 ? 2.885 18.839 -9.999 1.00 50.97 83 PHE A O 1
ATOM 647 N N . TYR A 1 84 ? 2.890 20.167 -11.809 1.00 50.62 84 TYR A N 1
ATOM 648 C CA . TYR A 1 84 ? 2.014 21.166 -11.201 1.00 50.62 84 TYR A CA 1
ATOM 649 C C . TYR A 1 84 ? 0.620 20.579 -10.938 1.00 50.62 84 TYR A C 1
ATOM 651 O O . TYR A 1 84 ? 0.080 20.735 -9.847 1.00 50.62 84 TYR A O 1
ATOM 659 N N . MET A 1 85 ? 0.083 19.807 -11.886 1.00 49.66 85 MET A N 1
ATOM 660 C CA . MET A 1 85 ? -1.189 19.105 -11.712 1.00 49.66 85 MET A CA 1
ATOM 661 C C . MET A 1 85 ? -1.143 18.097 -10.550 1.00 49.66 85 MET A C 1
ATOM 663 O O . MET A 1 85 ? -2.076 18.052 -9.756 1.00 49.66 85 MET A O 1
ATOM 667 N N . LEU A 1 86 ? -0.034 17.360 -10.394 1.00 50.31 86 LEU A N 1
ATOM 668 C CA . LEU A 1 86 ? 0.212 16.480 -9.240 1.00 50.31 86 LEU A CA 1
ATOM 669 C C . LEU A 1 86 ? 0.338 17.249 -7.915 1.00 50.31 86 LEU A C 1
ATOM 671 O O . LEU A 1 86 ? -0.136 16.766 -6.899 1.00 50.31 86 LEU A O 1
ATOM 675 N N . SER A 1 87 ? 0.926 18.450 -7.915 1.00 48.88 87 SER A N 1
ATOM 676 C CA . SER A 1 87 ? 1.037 19.291 -6.710 1.00 48.88 87 SER A CA 1
ATOM 677 C C . SER A 1 87 ? -0.287 19.935 -6.276 1.00 48.88 87 SER A C 1
ATOM 679 O O . SER A 1 87 ? -0.461 20.239 -5.099 1.00 48.88 87 SER A O 1
ATOM 681 N N . VAL A 1 88 ? -1.219 20.125 -7.219 1.00 45.12 88 VAL A N 1
ATOM 682 C CA . VAL A 1 88 ? -2.587 20.618 -6.972 1.00 45.12 88 VAL A CA 1
ATOM 683 C C . VAL A 1 88 ? -3.526 19.477 -6.545 1.00 45.12 88 VAL A C 1
ATOM 685 O O . VAL A 1 88 ? -4.562 19.723 -5.930 1.00 45.12 88 VAL A O 1
ATOM 688 N N . LEU A 1 89 ? -3.165 18.222 -6.824 1.00 46.75 89 LEU A N 1
ATOM 689 C CA . LEU A 1 89 ? -3.879 17.039 -6.352 1.00 46.75 89 LEU A CA 1
ATOM 690 C C . LEU A 1 89 ? -3.493 16.724 -4.893 1.00 46.75 89 LEU A C 1
ATOM 692 O O . LEU A 1 89 ? -2.375 16.324 -4.602 1.00 46.75 89 LEU A O 1
ATOM 696 N N . ASP A 1 90 ? -4.453 16.926 -3.989 1.00 55.25 90 ASP A N 1
ATOM 697 C CA . ASP A 1 90 ? -4.563 16.424 -2.607 1.00 55.25 90 ASP A CA 1
ATOM 698 C C . ASP A 1 90 ? -3.250 16.191 -1.819 1.00 55.25 90 ASP A C 1
ATOM 700 O O . ASP A 1 90 ? -2.963 15.086 -1.355 1.00 55.25 90 ASP A O 1
ATOM 704 N N . GLN A 1 91 ? -2.450 17.248 -1.623 1.00 55.72 91 GLN A N 1
ATOM 705 C CA . GLN A 1 91 ? -1.198 17.229 -0.843 1.00 55.72 91 GLN A CA 1
ATOM 706 C C . GLN A 1 91 ? -1.235 16.406 0.472 1.00 55.72 91 GLN A C 1
ATOM 708 O O . GLN A 1 91 ? -0.256 15.693 0.723 1.00 55.72 91 GLN A O 1
ATOM 713 N N . PRO A 1 92 ? -2.300 16.433 1.311 1.00 60.25 92 PRO A N 1
ATOM 714 C CA . PRO A 1 92 ? -2.345 15.589 2.506 1.00 60.25 92 PRO A CA 1
ATOM 715 C C . PRO A 1 92 ? -2.445 14.092 2.179 1.00 60.25 92 PRO A C 1
ATOM 717 O O . PRO A 1 92 ? -1.759 13.295 2.816 1.00 60.25 92 PRO A O 1
ATOM 720 N N . ALA A 1 93 ? -3.208 13.686 1.161 1.00 64.31 93 ALA A N 1
ATOM 721 C CA . ALA A 1 93 ? -3.289 12.281 0.759 1.00 64.31 93 ALA A CA 1
ATOM 722 C C . ALA A 1 93 ? -1.945 11.754 0.226 1.00 64.31 93 ALA A C 1
ATOM 724 O O . ALA A 1 93 ? -1.566 10.618 0.517 1.00 64.31 93 ALA A O 1
ATOM 725 N N . TYR A 1 94 ? -1.185 12.586 -0.497 1.00 64.69 94 TYR A N 1
ATOM 726 C CA . TYR A 1 94 ? 0.141 12.201 -0.993 1.00 64.69 94 TYR A CA 1
ATOM 727 C C . TYR A 1 94 ? 1.157 12.034 0.149 1.00 64.69 94 TYR A C 1
ATOM 729 O O . TYR A 1 94 ? 1.905 11.054 0.179 1.00 64.69 94 TYR A O 1
ATOM 737 N N . ALA A 1 95 ? 1.129 12.936 1.135 1.00 68.44 95 ALA A N 1
ATOM 738 C CA . ALA A 1 95 ? 1.955 12.847 2.338 1.00 68.44 95 ALA A CA 1
ATOM 739 C C . ALA A 1 95 ? 1.686 11.556 3.131 1.00 68.44 95 ALA A C 1
ATOM 741 O O . ALA A 1 95 ? 2.618 10.862 3.562 1.00 68.44 95 ALA A O 1
ATOM 742 N N . MET A 1 96 ? 0.404 11.208 3.274 1.00 78.88 96 MET A N 1
ATOM 743 C CA . MET A 1 96 ? -0.041 10.050 4.043 1.00 78.88 96 MET A CA 1
ATOM 744 C C . MET A 1 96 ? 0.370 8.718 3.411 1.00 78.88 96 MET A C 1
ATOM 746 O O . MET A 1 96 ? 0.479 7.726 4.117 1.00 78.88 96 MET A O 1
ATOM 750 N N . LEU A 1 97 ? 0.668 8.675 2.113 1.00 84.44 97 LEU A N 1
ATOM 751 C CA . LEU A 1 97 ? 1.093 7.455 1.420 1.00 84.44 97 LEU A CA 1
ATOM 752 C C . LEU A 1 97 ? 2.612 7.254 1.356 1.00 84.44 97 LEU A C 1
ATOM 754 O O . LEU A 1 97 ? 3.072 6.265 0.778 1.00 84.44 97 LEU A O 1
ATOM 758 N N . SER A 1 98 ? 3.399 8.164 1.929 1.00 84.75 98 SER A N 1
ATOM 759 C CA . SER A 1 98 ? 4.848 7.978 2.033 1.00 84.75 98 SER A CA 1
ATOM 760 C C . SER A 1 98 ? 5.199 6.800 2.939 1.00 84.75 98 SER A C 1
ATOM 762 O O . SER A 1 98 ? 4.489 6.497 3.908 1.00 84.75 98 SER A O 1
ATOM 764 N N . THR A 1 99 ? 6.325 6.147 2.660 1.00 84.06 99 THR A N 1
ATOM 765 C CA . THR A 1 99 ? 6.792 5.026 3.490 1.00 84.06 99 THR A CA 1
ATOM 766 C C . THR A 1 99 ? 7.092 5.492 4.914 1.00 84.06 99 THR A C 1
ATOM 768 O O . THR A 1 99 ? 6.712 4.841 5.892 1.00 84.06 99 THR A O 1
ATOM 771 N N . LYS A 1 100 ? 7.678 6.690 5.040 1.00 82.94 100 LYS A N 1
ATOM 772 C CA . LYS A 1 100 ? 7.998 7.343 6.313 1.00 82.94 100 LYS A CA 1
ATOM 773 C C . LYS A 1 100 ? 6.750 7.600 7.155 1.00 82.94 100 LYS A C 1
ATOM 775 O O . LYS A 1 100 ? 6.736 7.232 8.329 1.00 82.94 100 LYS A O 1
ATOM 780 N N . TYR A 1 101 ? 5.704 8.197 6.583 1.00 85.06 101 TYR A N 1
ATOM 781 C CA . TYR A 1 101 ? 4.465 8.457 7.318 1.00 85.06 1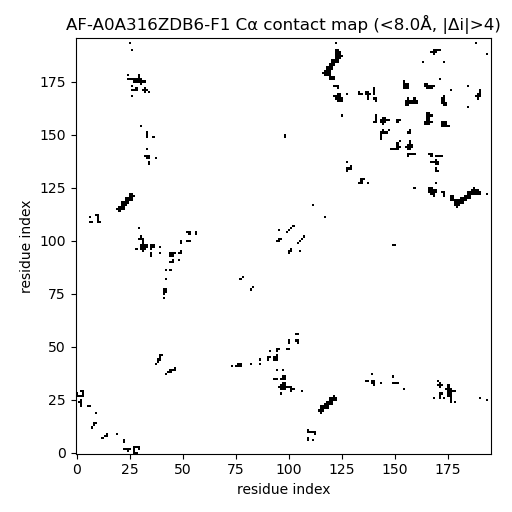01 TYR A CA 1
ATOM 782 C C . TYR A 1 101 ? 3.775 7.154 7.730 1.00 85.06 101 TYR A C 1
ATOM 784 O O . TYR A 1 101 ? 3.368 6.999 8.884 1.00 85.06 101 TYR A O 1
ATOM 792 N N . MET A 1 102 ? 3.698 6.181 6.818 1.00 88.38 102 MET A N 1
ATOM 793 C CA . MET A 1 102 ? 3.081 4.887 7.103 1.00 88.38 102 MET A CA 1
ATOM 794 C C . MET A 1 102 ? 3.788 4.148 8.242 1.00 88.38 102 MET A C 1
ATOM 796 O O . MET A 1 102 ? 3.129 3.624 9.141 1.00 88.38 102 MET A O 1
ATOM 800 N N . ALA A 1 103 ? 5.122 4.140 8.249 1.00 85.94 103 ALA A N 1
ATOM 801 C CA . ALA A 1 103 ? 5.916 3.476 9.278 1.00 85.94 103 ALA A CA 1
ATOM 802 C C . ALA A 1 103 ? 5.904 4.212 10.627 1.00 85.94 103 ALA A C 1
ATOM 804 O O . ALA A 1 103 ? 5.794 3.571 11.670 1.00 85.94 103 ALA A O 1
ATOM 805 N N . ALA A 1 104 ? 6.026 5.542 10.624 1.00 83.56 104 ALA A N 1
ATOM 806 C CA . ALA A 1 104 ? 6.225 6.317 11.848 1.00 83.56 104 ALA A CA 1
ATOM 807 C C . ALA A 1 104 ? 4.927 6.833 12.486 1.00 83.56 104 ALA A C 1
ATOM 809 O O . ALA A 1 104 ? 4.910 7.077 13.691 1.00 83.56 104 ALA A O 1
ATOM 810 N N . VAL A 1 105 ? 3.859 7.012 11.703 1.00 88.62 105 VAL A N 1
ATOM 811 C CA . VAL A 1 105 ? 2.624 7.668 12.156 1.00 88.62 105 VAL A CA 1
ATOM 812 C C . VAL A 1 105 ? 1.437 6.722 12.037 1.00 88.62 105 VAL A C 1
ATOM 814 O O . VAL A 1 105 ? 0.831 6.362 13.047 1.00 88.62 105 VAL A O 1
ATOM 817 N N . PHE A 1 106 ? 1.110 6.273 10.824 1.00 92.19 106 PHE A N 1
ATOM 818 C CA . PHE A 1 106 ? -0.145 5.560 10.581 1.00 92.19 106 PHE A CA 1
ATOM 819 C C . PHE A 1 106 ? -0.177 4.163 11.209 1.00 92.19 106 PHE A C 1
ATOM 821 O O . PHE A 1 106 ? -1.088 3.859 11.974 1.00 92.19 106 PHE A O 1
ATOM 828 N N . ASN A 1 107 ? 0.811 3.306 10.928 1.00 93.50 107 ASN A N 1
ATOM 829 C CA . ASN A 1 107 ? 0.807 1.934 11.443 1.00 93.50 107 ASN A CA 1
ATOM 830 C C . ASN A 1 107 ? 0.885 1.863 12.980 1.00 93.50 107 ASN A C 1
ATOM 832 O O . ASN A 1 107 ? 0.122 1.084 13.551 1.00 93.50 107 ASN A O 1
ATOM 836 N N . PRO A 1 108 ? 1.710 2.677 13.673 1.00 93.38 108 PRO A N 1
ATOM 837 C CA . PRO A 1 108 ? 1.708 2.712 15.136 1.00 93.38 108 PRO A CA 1
ATOM 838 C C . PRO A 1 108 ? 0.398 3.227 15.745 1.00 93.38 108 PRO A C 1
ATOM 840 O O . PRO A 1 108 ? 0.001 2.762 16.810 1.00 93.38 108 PRO A O 1
ATOM 843 N N . SER A 1 109 ? -0.276 4.178 15.088 1.00 92.94 109 SER A N 1
ATOM 844 C CA . SER A 1 109 ? -1.564 4.720 15.556 1.00 92.94 109 SER A CA 1
ATOM 845 C C . SER A 1 109 ? -2.774 3.877 15.147 1.00 92.94 109 SER A C 1
ATOM 847 O O . SER A 1 109 ? -3.854 4.054 15.701 1.00 92.94 109 SER A O 1
ATOM 849 N N . THR A 1 110 ? -2.603 2.940 14.212 1.00 95.75 110 THR A N 1
ATOM 850 C CA . THR A 1 110 ? -3.680 2.104 13.666 1.00 95.75 110 THR A CA 1
ATOM 851 C C . THR A 1 110 ? -3.331 0.610 13.784 1.00 95.75 110 THR A C 1
ATOM 853 O O . THR A 1 110 ? -3.179 -0.069 12.758 1.00 95.75 110 THR A O 1
ATOM 856 N N . PRO A 1 111 ? -3.157 0.080 15.016 1.00 96.06 111 PRO A N 1
ATOM 857 C CA . PRO A 1 111 ? -2.956 -1.351 15.237 1.00 96.06 111 PRO A CA 1
ATOM 858 C C . PRO A 1 111 ? -4.197 -2.169 14.861 1.00 96.06 111 PRO A C 1
ATOM 860 O O . PRO A 1 111 ? -5.321 -1.660 14.871 1.00 96.06 111 PRO A O 1
ATOM 863 N N . ASP A 1 112 ? -3.983 -3.451 14.571 1.00 96.62 112 ASP A N 1
ATOM 864 C CA . ASP A 1 112 ? -5.059 -4.410 14.324 1.00 96.62 112 ASP A CA 1
ATOM 865 C C . ASP A 1 112 ? -5.899 -4.621 15.598 1.00 96.62 112 ASP A C 1
ATOM 867 O O . ASP A 1 112 ? -5.375 -4.655 16.715 1.00 96.62 112 ASP A O 1
ATOM 871 N N . VAL A 1 113 ? -7.215 -4.751 15.429 1.00 96.50 113 VAL A N 1
ATOM 872 C CA . VAL A 1 113 ? -8.172 -4.956 16.523 1.00 96.50 113 VAL A CA 1
ATOM 873 C C . VAL A 1 113 ? -8.427 -6.449 16.710 1.00 96.50 113 VAL A C 1
ATOM 875 O O . VAL A 1 113 ? -8.715 -7.169 15.752 1.00 96.50 113 VAL A O 1
ATOM 878 N N . GLU A 1 114 ? -8.345 -6.920 17.955 1.00 95.25 114 GLU A N 1
ATOM 879 C CA . GLU A 1 114 ? -8.640 -8.312 18.298 1.00 95.25 114 GLU A CA 1
ATOM 880 C C . GLU A 1 114 ? -10.081 -8.688 17.909 1.00 95.25 114 GLU A C 1
ATOM 882 O O . GLU A 1 114 ? -11.017 -7.913 18.095 1.00 95.25 114 GLU A O 1
ATOM 887 N N . GLY A 1 115 ? -10.258 -9.884 17.344 1.00 94.94 115 GLY A N 1
ATOM 888 C CA . GLY A 1 115 ? -11.551 -10.371 16.850 1.00 94.94 115 GLY A CA 1
ATOM 889 C C . GLY A 1 115 ? -11.847 -10.026 15.386 1.00 94.94 115 GLY A C 1
ATOM 890 O O . GLY A 1 115 ? -12.680 -10.695 14.775 1.00 94.94 115 GLY A O 1
ATOM 891 N N . VAL A 1 116 ? -11.121 -9.075 14.787 1.00 97.50 116 VAL A N 1
ATOM 892 C CA . VAL A 1 116 ? -11.236 -8.746 13.359 1.00 97.50 116 VAL A CA 1
ATOM 893 C C . VAL A 1 116 ? -10.203 -9.529 12.555 1.00 97.50 116 VAL A C 1
ATOM 895 O O . VAL A 1 116 ? -9.017 -9.555 12.882 1.00 97.50 116 VAL A O 1
ATOM 898 N N . LYS A 1 117 ? -10.633 -10.175 11.468 1.00 98.12 117 LYS A N 1
ATOM 899 C CA . LYS A 1 117 ? -9.724 -10.894 10.563 1.00 98.12 117 LYS A CA 1
ATOM 900 C C . LYS A 1 117 ? -9.220 -9.976 9.457 1.00 98.12 117 LYS A C 1
ATOM 902 O O . LYS A 1 117 ? -10.019 -9.437 8.698 1.00 98.12 117 LYS A O 1
ATOM 907 N N . TYR A 1 118 ? -7.907 -9.853 9.321 1.00 98.25 118 TYR A N 1
ATOM 908 C CA . TYR A 1 118 ? -7.283 -9.036 8.282 1.00 98.25 118 TYR A CA 1
ATOM 909 C C . TYR A 1 118 ? -6.735 -9.914 7.160 1.00 98.25 118 TYR A C 1
ATOM 911 O O . TYR A 1 118 ? -5.957 -10.838 7.414 1.00 98.25 118 TYR A O 1
ATOM 919 N N . TYR A 1 119 ? -7.124 -9.598 5.930 1.00 98.25 119 TYR A N 1
ATOM 920 C CA . TYR A 1 119 ? -6.689 -10.252 4.705 1.00 98.25 119 TYR A CA 1
ATOM 921 C C . TYR A 1 119 ? -6.127 -9.229 3.727 1.00 98.25 119 TYR A C 1
ATOM 923 O O . TYR A 1 119 ? -6.583 -8.084 3.680 1.00 98.25 119 TYR A O 1
ATOM 931 N N . SER A 1 120 ? -5.174 -9.654 2.906 1.00 97.19 120 SER A N 1
ATOM 932 C CA . SER A 1 120 ? -4.620 -8.810 1.849 1.00 97.19 120 SER A CA 1
ATOM 933 C C . SER A 1 120 ? -4.344 -9.586 0.571 1.00 97.19 120 SER A C 1
ATOM 935 O O . SER A 1 120 ? -3.924 -10.744 0.603 1.00 97.19 120 SER A O 1
ATOM 937 N N . VAL A 1 121 ? -4.561 -8.915 -0.555 1.00 95.62 121 VAL A N 1
ATOM 938 C CA . VAL A 1 121 ? -4.234 -9.377 -1.904 1.00 95.62 121 VAL A CA 1
ATOM 939 C C . VAL A 1 121 ? -3.389 -8.301 -2.573 1.00 95.62 121 VAL A C 1
ATOM 941 O O . VAL A 1 121 ? -3.715 -7.115 -2.499 1.00 95.62 121 VAL A O 1
ATOM 944 N N . ALA A 1 122 ? -2.308 -8.708 -3.228 1.00 93.81 122 ALA A N 1
ATOM 945 C CA . ALA A 1 122 ? -1.509 -7.824 -4.070 1.00 93.81 122 ALA A CA 1
ATOM 946 C C . ALA A 1 122 ? -1.799 -8.093 -5.550 1.00 93.81 122 ALA A C 1
ATOM 948 O O . ALA A 1 122 ? -2.278 -9.169 -5.899 1.00 93.81 122 ALA A O 1
ATOM 949 N N . ALA A 1 123 ? -1.438 -7.160 -6.421 1.00 92.44 123 ALA A N 1
ATOM 950 C CA . ALA A 1 123 ? -1.255 -7.431 -7.840 1.00 92.44 123 ALA A CA 1
ATOM 951 C C . ALA A 1 123 ? 0.195 -7.182 -8.242 1.00 92.44 123 ALA A C 1
ATOM 953 O O . ALA A 1 123 ? 0.941 -6.476 -7.552 1.00 92.44 123 ALA A O 1
ATOM 954 N N . ARG A 1 124 ? 0.597 -7.775 -9.364 1.00 90.44 124 ARG A N 1
ATOM 955 C CA . ARG A 1 124 ? 1.840 -7.401 -10.025 1.00 90.44 124 ARG A CA 1
ATOM 956 C C . ARG A 1 124 ? 1.719 -7.481 -11.532 1.00 90.44 124 ARG A C 1
ATOM 958 O O . ARG A 1 124 ? 1.172 -8.435 -12.083 1.00 90.44 124 ARG A O 1
ATOM 965 N N . THR A 1 125 ? 2.357 -6.525 -12.192 1.00 89.56 125 THR A N 1
ATOM 966 C CA . THR A 1 125 ? 2.550 -6.542 -13.636 1.00 89.56 125 THR A CA 1
ATOM 967 C C . THR A 1 125 ? 4.029 -6.435 -13.974 1.00 89.56 125 THR A C 1
ATOM 969 O O . THR A 1 125 ? 4.779 -5.622 -13.427 1.00 89.56 125 THR A O 1
ATOM 972 N N . ARG A 1 126 ? 4.483 -7.287 -14.896 1.00 82.69 126 ARG A N 1
ATOM 973 C CA . ARG A 1 126 ? 5.895 -7.333 -15.294 1.00 82.69 126 ARG A CA 1
ATOM 974 C C . ARG A 1 126 ? 6.272 -6.150 -16.178 1.00 82.69 126 ARG A C 1
ATOM 976 O O . ARG A 1 126 ? 7.405 -5.685 -16.127 1.00 82.69 126 ARG A O 1
ATOM 983 N N . ARG A 1 127 ? 5.353 -5.694 -17.030 1.00 80.38 127 ARG A N 1
ATOM 984 C CA . ARG A 1 127 ? 5.603 -4.631 -18.006 1.00 80.38 127 ARG A CA 1
ATOM 985 C C . ARG A 1 127 ? 4.350 -3.801 -18.200 1.00 80.38 127 ARG A C 1
ATOM 987 O O . ARG A 1 127 ? 3.263 -4.344 -18.331 1.00 80.38 127 ARG A O 1
ATOM 994 N N . LEU A 1 128 ? 4.555 -2.498 -18.312 1.00 85.75 128 LEU A N 1
ATOM 995 C CA . LEU A 1 128 ? 3.552 -1.555 -18.776 1.00 85.75 128 LEU A CA 1
ATOM 996 C C . LEU A 1 128 ? 4.030 -0.929 -20.083 1.00 85.75 128 LEU A C 1
ATOM 998 O O . LEU A 1 128 ? 5.230 -0.710 -20.272 1.00 85.75 128 LEU A O 1
ATOM 1002 N N . ALA A 1 129 ? 3.098 -0.655 -20.994 1.00 86.69 129 ALA A N 1
ATOM 1003 C CA . ALA A 1 129 ? 3.404 0.110 -22.197 1.00 86.69 129 ALA A CA 1
ATOM 1004 C C . ALA A 1 129 ? 3.878 1.520 -21.809 1.00 86.69 129 ALA A C 1
ATOM 1006 O O . ALA A 1 129 ? 3.370 2.087 -20.851 1.00 86.69 129 ALA A O 1
ATOM 1007 N N . VAL A 1 130 ? 4.799 2.113 -22.576 1.00 85.62 130 VAL A N 1
ATOM 1008 C CA . VAL A 1 130 ? 5.361 3.455 -22.287 1.00 85.62 130 VAL A CA 1
ATOM 1009 C C . VAL A 1 130 ? 4.283 4.546 -22.216 1.00 85.62 130 VAL A C 1
ATOM 1011 O O . VAL A 1 130 ? 4.422 5.522 -21.489 1.00 85.62 130 VAL A O 1
ATOM 1014 N N . TRP A 1 131 ? 3.180 4.354 -22.940 1.00 84.62 131 TRP A N 1
ATOM 1015 C CA . TRP A 1 131 ? 2.028 5.258 -22.954 1.00 84.62 131 TRP A CA 1
ATOM 1016 C C . TRP A 1 131 ? 1.033 5.010 -21.815 1.00 84.62 131 TRP A C 1
ATOM 1018 O O . TRP A 1 131 ? 0.069 5.760 -21.676 1.00 84.62 131 TRP A O 1
ATOM 1028 N N . HIS A 1 132 ? 1.226 3.952 -21.023 1.00 84.56 132 HIS A N 1
ATOM 1029 C CA . HIS A 1 132 ? 0.350 3.647 -19.902 1.00 84.56 132 HIS A CA 1
ATOM 1030 C C . HIS A 1 132 ? 0.530 4.704 -18.803 1.00 84.56 132 HIS A C 1
ATOM 1032 O O . HIS A 1 132 ? 1.670 4.997 -18.439 1.00 84.56 132 HIS A O 1
ATOM 1038 N N . PRO A 1 133 ? -0.542 5.247 -18.205 1.00 87.62 133 PRO A N 1
ATOM 1039 C CA . PRO A 1 133 ? -0.411 6.267 -17.160 1.00 87.62 133 PRO A CA 1
ATOM 1040 C C . PRO A 1 133 ? 0.405 5.815 -15.940 1.00 87.62 133 PRO A C 1
ATOM 1042 O O . PRO A 1 133 ? 1.057 6.633 -15.297 1.00 87.62 133 PRO A O 1
ATOM 1045 N N . LEU A 1 134 ? 0.420 4.508 -15.652 1.00 88.44 134 LEU A N 1
ATOM 1046 C CA . LEU A 1 134 ? 1.219 3.922 -14.568 1.00 88.44 134 LEU A CA 1
ATOM 1047 C C . LEU A 1 134 ? 2.660 3.567 -14.977 1.00 88.44 134 LEU A C 1
ATOM 1049 O O . LEU A 1 134 ? 3.402 3.025 -14.166 1.00 88.44 134 LEU A O 1
ATOM 1053 N N . TRP A 1 135 ? 3.088 3.870 -16.207 1.00 88.19 135 TRP A N 1
ATOM 1054 C CA . TRP A 1 135 ? 4.436 3.541 -16.680 1.00 88.19 135 TRP A CA 1
ATOM 1055 C C . TRP A 1 135 ? 5.536 4.262 -15.895 1.00 88.19 135 TRP A C 1
ATOM 1057 O O . TRP A 1 135 ? 6.473 3.616 -15.431 1.00 88.19 135 TRP A O 1
ATOM 1067 N N . LEU A 1 136 ? 5.418 5.582 -15.713 1.00 86.44 136 LEU A N 1
ATOM 1068 C CA . LEU A 1 136 ? 6.404 6.356 -14.953 1.00 86.44 136 LEU A CA 1
ATOM 1069 C C . LEU A 1 136 ? 6.430 5.949 -13.466 1.00 86.44 136 LEU A C 1
ATOM 1071 O O . LEU A 1 136 ? 7.520 5.687 -12.957 1.00 86.44 136 LEU A O 1
ATOM 1075 N N . PRO A 1 137 ? 5.282 5.837 -12.767 1.00 86.81 137 PRO A N 1
ATOM 1076 C CA . PRO A 1 137 ? 5.263 5.310 -11.406 1.00 86.81 137 PRO A CA 1
ATOM 1077 C C . PRO A 1 137 ? 5.892 3.920 -11.288 1.00 86.81 137 PRO A C 1
ATOM 1079 O O . PRO A 1 137 ? 6.746 3.710 -10.429 1.00 86.81 137 PRO A O 1
ATOM 1082 N N . LYS A 1 138 ? 5.566 3.002 -12.206 1.00 85.62 138 LYS A N 1
ATOM 1083 C CA . LYS A 1 138 ? 6.184 1.676 -12.256 1.00 85.62 138 LYS A CA 1
ATOM 1084 C C . LYS A 1 138 ? 7.698 1.749 -12.408 1.00 85.62 138 LYS A C 1
ATOM 1086 O O . LYS A 1 138 ? 8.401 1.061 -11.680 1.00 85.62 138 LYS A O 1
ATOM 1091 N N . LEU A 1 139 ? 8.195 2.584 -13.320 1.00 85.31 139 LEU A N 1
ATOM 1092 C CA . LEU A 1 139 ? 9.630 2.760 -13.534 1.00 85.31 139 LEU A CA 1
ATOM 1093 C C . LEU A 1 139 ? 10.336 3.228 -12.254 1.00 85.31 139 LEU A C 1
ATOM 1095 O O . LEU A 1 139 ? 11.431 2.768 -11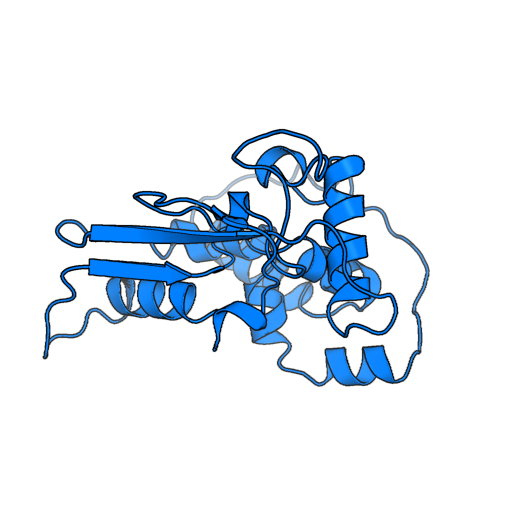.954 1.00 85.31 139 LEU A O 1
ATOM 1099 N N . ILE A 1 140 ? 9.701 4.113 -11.482 1.00 83.31 140 ILE A N 1
ATOM 1100 C CA . ILE A 1 140 ? 10.230 4.583 -10.196 1.00 83.31 140 ILE A CA 1
ATOM 1101 C C . ILE A 1 140 ? 10.239 3.457 -9.160 1.00 83.31 140 ILE A C 1
ATOM 1103 O O . ILE A 1 140 ? 11.234 3.302 -8.456 1.00 83.31 140 ILE A O 1
ATOM 1107 N N . LEU A 1 141 ? 9.171 2.657 -9.073 1.00 81.19 141 LEU A N 1
ATOM 1108 C CA . LEU A 1 141 ? 9.131 1.498 -8.177 1.00 81.19 141 LEU A CA 1
ATOM 1109 C C . LEU A 1 141 ? 10.188 0.457 -8.557 1.00 81.19 141 LEU A C 1
ATOM 1111 O O . LEU A 1 141 ? 10.882 -0.034 -7.675 1.00 81.19 141 LEU A O 1
ATOM 1115 N N . ASP A 1 142 ? 10.334 0.158 -9.849 1.00 80.19 142 ASP A N 1
ATOM 1116 C CA . ASP A 1 142 ? 11.333 -0.780 -10.374 1.00 80.19 142 ASP A CA 1
ATOM 1117 C C . ASP A 1 142 ? 12.771 -0.258 -10.134 1.00 80.19 142 ASP A C 1
ATOM 1119 O O . ASP A 1 142 ? 13.667 -1.023 -9.791 1.00 80.19 142 ASP A O 1
ATOM 1123 N N . ALA A 1 143 ? 13.008 1.055 -10.212 1.00 78.56 143 ALA A N 1
ATOM 1124 C CA . ALA A 1 143 ? 14.311 1.639 -9.885 1.00 78.56 143 ALA A CA 1
ATOM 1125 C C . ALA A 1 143 ? 14.596 1.655 -8.370 1.00 78.56 143 ALA A C 1
ATOM 1127 O O . ALA A 1 143 ? 15.722 1.385 -7.943 1.00 78.56 143 ALA A O 1
ATOM 1128 N N . ALA A 1 144 ? 13.601 1.972 -7.533 1.00 74.25 144 ALA A N 1
ATOM 1129 C CA . ALA A 1 144 ? 13.736 1.960 -6.070 1.00 74.25 144 ALA A CA 1
ATOM 1130 C C . ALA A 1 144 ? 14.053 0.546 -5.554 1.00 74.25 144 ALA A C 1
ATOM 1132 O O . ALA A 1 144 ? 14.975 0.353 -4.761 1.00 74.25 144 ALA A O 1
ATOM 1133 N N . ALA A 1 145 ? 13.353 -0.435 -6.114 1.00 70.94 145 ALA A N 1
ATOM 1134 C CA . ALA A 1 145 ? 13.607 -1.859 -5.998 1.00 70.94 145 ALA A CA 1
ATOM 1135 C C . ALA A 1 145 ? 15.053 -2.269 -6.296 1.00 70.94 145 ALA A C 1
ATOM 1137 O O . ALA A 1 145 ? 15.718 -2.862 -5.446 1.00 70.94 145 ALA A O 1
ATOM 1138 N N . GLU A 1 146 ? 15.537 -1.968 -7.503 1.00 67.81 146 GLU A N 1
ATOM 1139 C CA . GLU A 1 146 ? 16.875 -2.355 -7.968 1.00 67.81 146 GLU A CA 1
ATOM 1140 C C . GLU A 1 146 ? 17.981 -1.682 -7.144 1.00 67.81 146 GLU A C 1
ATOM 1142 O O . GLU A 1 146 ? 18.977 -2.301 -6.769 1.00 67.81 146 GLU A O 1
ATOM 1147 N N . SER A 1 147 ? 17.783 -0.404 -6.823 1.00 64.81 147 SER A N 1
ATOM 1148 C CA . SER A 1 147 ? 18.736 0.422 -6.075 1.00 64.81 147 SER A CA 1
ATOM 1149 C C . SER A 1 147 ? 18.740 0.179 -4.565 1.00 64.81 147 SER A C 1
ATOM 1151 O O . SER A 1 147 ? 19.596 0.738 -3.877 1.00 64.81 147 SER A O 1
ATOM 1153 N N . ARG A 1 148 ? 17.792 -0.611 -4.034 1.00 64.50 148 ARG A N 1
ATOM 1154 C CA . ARG A 1 148 ? 17.566 -0.809 -2.587 1.00 64.50 148 ARG A CA 1
ATOM 1155 C C . ARG A 1 148 ? 17.348 0.502 -1.813 1.00 64.50 148 ARG A C 1
ATOM 1157 O O . ARG A 1 148 ? 17.531 0.552 -0.598 1.00 64.50 148 ARG A O 1
ATOM 1164 N N . SER A 1 149 ? 16.961 1.574 -2.501 1.00 54.56 149 SER A N 1
ATOM 1165 C CA . SER A 1 149 ? 16.772 2.908 -1.921 1.00 54.56 149 SER A CA 1
ATOM 1166 C C . SER A 1 149 ? 15.298 3.169 -1.578 1.00 54.56 149 SER A C 1
ATOM 1168 O O . SER A 1 149 ? 14.430 2.378 -1.936 1.00 54.56 149 SER A O 1
ATOM 1170 N N . ALA A 1 150 ? 15.001 4.233 -0.817 1.00 50.66 150 ALA A N 1
ATOM 1171 C CA . ALA A 1 150 ? 13.635 4.595 -0.393 1.00 50.66 150 ALA A CA 1
ATOM 1172 C C . ALA A 1 150 ? 12.857 3.458 0.313 1.00 50.66 150 ALA A C 1
ATOM 1174 O O . ALA A 1 150 ? 11.673 3.244 0.077 1.00 50.66 150 ALA A O 1
ATOM 1175 N N . GLY A 1 151 ? 13.535 2.693 1.174 1.00 50.19 151 GLY A N 1
ATOM 1176 C CA . GLY A 1 151 ? 12.918 1.539 1.833 1.00 50.19 151 GLY A CA 1
ATOM 1177 C C . GLY A 1 151 ? 12.798 0.297 0.943 1.00 50.19 151 GLY A C 1
ATOM 1178 O O . GLY A 1 151 ? 12.139 -0.651 1.360 1.00 50.19 151 GLY A O 1
ATOM 1179 N N . GLY A 1 152 ? 13.474 0.264 -0.215 1.00 46.75 152 GLY A N 1
ATOM 1180 C CA . GLY A 1 152 ? 13.531 -0.870 -1.149 1.00 46.75 152 GLY A CA 1
ATOM 1181 C C . GLY A 1 152 ? 13.924 -2.213 -0.516 1.00 46.75 152 GLY A C 1
ATOM 1182 O O . GLY A 1 152 ? 13.439 -3.269 -0.918 1.00 46.75 152 GLY A O 1
ATOM 1183 N N . GLU A 1 153 ? 14.755 -2.193 0.536 1.00 45.91 153 GLU A N 1
ATOM 1184 C CA . GLU A 1 153 ? 15.076 -3.401 1.317 1.00 45.91 153 GLU A CA 1
ATOM 1185 C C . GLU A 1 153 ? 13.915 -3.880 2.210 1.00 45.91 153 GLU A C 1
ATOM 1187 O O . GLU A 1 153 ? 13.802 -5.071 2.496 1.00 45.91 153 GLU A O 1
ATOM 1192 N N . ALA A 1 154 ? 13.038 -2.970 2.644 1.00 47.94 154 ALA A N 1
ATOM 1193 C CA . ALA A 1 154 ? 11.905 -3.249 3.528 1.00 47.94 154 ALA A CA 1
ATOM 1194 C C . ALA A 1 154 ? 10.597 -3.536 2.767 1.00 47.94 154 ALA A C 1
ATOM 1196 O O . ALA A 1 154 ? 9.718 -4.231 3.288 1.00 47.94 154 ALA A O 1
ATOM 1197 N N . ASP A 1 155 ? 10.462 -3.018 1.544 1.00 50.19 155 ASP A N 1
ATOM 1198 C CA . ASP A 1 155 ? 9.279 -3.155 0.691 1.00 50.19 155 ASP A CA 1
ATOM 1199 C C . ASP A 1 155 ? 9.440 -4.204 -0.432 1.00 50.19 155 ASP A C 1
ATOM 1201 O O . ASP A 1 155 ? 8.576 -4.322 -1.301 1.00 50.19 155 ASP A O 1
ATOM 1205 N N . GLY A 1 156 ? 10.519 -4.996 -0.410 1.00 47.41 156 GLY A N 1
ATOM 1206 C CA . GLY A 1 156 ? 10.673 -6.205 -1.228 1.00 47.41 156 GLY A CA 1
ATOM 1207 C C . GLY A 1 156 ? 10.534 -5.990 -2.736 1.00 47.41 156 GLY A C 1
ATOM 1208 O O . GLY A 1 156 ? 10.279 -6.946 -3.465 1.00 47.41 156 GLY A O 1
ATOM 1209 N N . SER A 1 157 ? 10.664 -4.750 -3.204 1.00 48.66 157 SER A N 1
ATOM 1210 C CA . SER A 1 157 ? 10.371 -4.383 -4.582 1.00 48.66 157 SER A CA 1
ATOM 1211 C C . SER A 1 157 ? 11.459 -4.857 -5.558 1.00 48.66 157 SER A C 1
ATOM 1213 O O . SER A 1 157 ? 11.170 -4.964 -6.748 1.00 48.66 157 SER A O 1
ATOM 1215 N N . GLY A 1 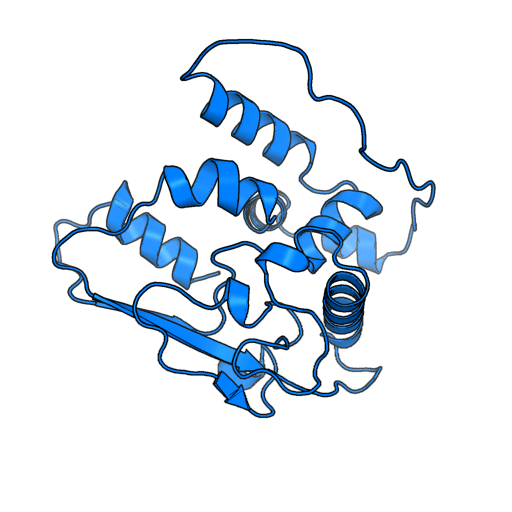158 ? 12.656 -5.211 -5.057 1.00 45.28 158 GLY A N 1
ATOM 1216 C CA . GLY A 1 158 ? 13.820 -5.705 -5.810 1.00 45.28 158 GLY A CA 1
ATOM 1217 C C . GLY A 1 158 ? 13.505 -6.806 -6.824 1.00 45.28 158 GLY A C 1
ATOM 1218 O O . GLY A 1 158 ? 12.980 -7.847 -6.439 1.00 45.28 158 GLY A O 1
ATOM 1219 N N . ASP A 1 159 ? 13.880 -6.548 -8.083 1.00 45.09 159 ASP A N 1
ATOM 1220 C CA . ASP A 1 159 ? 13.697 -7.352 -9.295 1.00 45.09 159 ASP A CA 1
ATOM 1221 C C . ASP A 1 159 ? 12.274 -7.903 -9.518 1.00 45.09 159 ASP A C 1
ATOM 1223 O O . ASP A 1 159 ? 11.791 -8.793 -8.828 1.00 45.09 159 ASP A O 1
ATOM 1227 N N . ALA A 1 160 ? 11.630 -7.526 -10.629 1.00 46.00 160 ALA A N 1
ATOM 1228 C CA . ALA A 1 160 ? 10.438 -8.219 -11.156 1.00 46.00 160 ALA A CA 1
ATOM 1229 C C . ALA A 1 160 ? 10.722 -9.680 -11.617 1.00 46.00 160 ALA A C 1
ATOM 1231 O O . ALA A 1 160 ? 9.980 -10.256 -12.422 1.00 46.00 160 ALA A O 1
ATOM 1232 N N . LEU A 1 161 ? 11.829 -10.270 -11.158 1.00 44.28 161 LEU A N 1
ATOM 1233 C CA . LEU A 1 161 ? 12.422 -11.530 -11.578 1.00 44.28 161 LEU A CA 1
ATOM 1234 C C . LEU A 1 161 ? 12.650 -12.454 -10.368 1.00 44.28 161 LEU A C 1
ATOM 1236 O O . LEU A 1 161 ? 13.781 -12.733 -9.987 1.00 44.28 161 LEU A O 1
ATOM 1240 N N . GLY A 1 162 ? 11.564 -13.041 -9.856 1.00 51.12 162 GLY A N 1
ATOM 1241 C CA . GLY A 1 162 ? 11.603 -14.443 -9.414 1.00 51.12 162 GLY A CA 1
ATOM 1242 C C . GLY A 1 162 ? 11.093 -14.774 -8.012 1.00 51.12 162 GLY A C 1
ATOM 1243 O O . GLY A 1 162 ? 10.784 -15.937 -7.769 1.00 51.12 162 GLY A O 1
ATOM 1244 N N . GLY A 1 163 ? 10.960 -13.810 -7.100 1.00 62.56 163 GLY A N 1
ATOM 1245 C CA . GLY A 1 163 ? 10.403 -14.055 -5.764 1.00 62.56 163 GLY A CA 1
ATOM 1246 C C . GLY A 1 163 ? 8.869 -14.024 -5.725 1.00 62.56 163 GLY A C 1
ATOM 1247 O O . GLY A 1 163 ? 8.234 -13.254 -6.446 1.00 62.56 163 GLY A O 1
ATOM 1248 N N . GLU A 1 164 ? 8.242 -14.803 -4.834 1.00 66.44 164 GLU A N 1
ATOM 1249 C CA . GLU A 1 164 ? 6.779 -14.753 -4.614 1.00 66.44 164 GLU A CA 1
ATOM 1250 C C . GLU A 1 164 ? 6.297 -13.383 -4.108 1.00 66.44 164 GLU A C 1
ATOM 1252 O O . GLU A 1 164 ? 5.149 -13.008 -4.328 1.00 66.44 164 GLU A O 1
ATOM 1257 N N . LEU A 1 165 ? 7.173 -12.624 -3.442 1.00 68.75 165 LEU A N 1
ATOM 1258 C CA . LEU A 1 165 ? 6.850 -11.334 -2.817 1.00 68.75 165 LEU A CA 1
ATOM 1259 C C . LEU A 1 165 ? 7.440 -10.126 -3.548 1.00 68.75 165 LEU A C 1
ATOM 1261 O O . LEU A 1 165 ? 7.355 -9.011 -3.040 1.00 68.75 165 LEU A O 1
ATOM 1265 N N . GLN A 1 166 ? 8.040 -10.355 -4.715 1.00 77.19 166 GLN A N 1
ATOM 1266 C CA . GLN A 1 166 ? 8.670 -9.318 -5.523 1.00 77.19 166 GLN A CA 1
ATOM 1267 C C . GLN A 1 166 ? 7.721 -8.784 -6.599 1.00 77.19 166 GLN A C 1
ATOM 1269 O O . GLN A 1 166 ? 6.820 -9.488 -7.078 1.00 77.19 166 GLN A O 1
ATOM 1274 N N . GLY A 1 167 ? 7.978 -7.543 -7.014 1.00 84.06 167 GLY A N 1
ATOM 1275 C CA . GLY A 1 167 ? 7.227 -6.830 -8.042 1.00 84.06 167 GLY A CA 1
ATOM 1276 C C . GLY A 1 167 ? 6.243 -5.798 -7.490 1.00 84.06 167 GLY A C 1
ATOM 1277 O O . GLY A 1 167 ? 6.150 -5.543 -6.288 1.00 84.06 167 GLY A O 1
ATOM 1278 N N . ASN A 1 168 ? 5.517 -5.170 -8.408 1.00 90.19 168 ASN A N 1
ATOM 1279 C CA . ASN A 1 168 ? 4.540 -4.127 -8.124 1.00 90.19 168 ASN A CA 1
ATOM 1280 C C . ASN A 1 168 ? 3.445 -4.112 -9.193 1.00 90.19 168 ASN A C 1
ATOM 1282 O O . ASN A 1 168 ? 3.629 -4.617 -10.303 1.00 90.19 168 ASN A O 1
ATOM 1286 N N . ASP A 1 169 ? 2.324 -3.491 -8.858 1.00 91.69 169 ASP A N 1
ATOM 1287 C CA . ASP A 1 169 ? 1.187 -3.266 -9.757 1.00 91.69 169 ASP A CA 1
ATOM 1288 C C . ASP A 1 169 ? 1.276 -1.923 -10.511 1.00 91.69 169 ASP A C 1
ATOM 1290 O O . ASP A 1 169 ? 0.306 -1.446 -11.093 1.00 91.69 169 ASP A O 1
ATOM 1294 N N . GLY A 1 170 ? 2.448 -1.289 -10.495 1.00 88.69 170 GLY A N 1
ATOM 1295 C CA . GLY A 1 170 ? 2.684 0.036 -11.052 1.00 88.69 170 GLY A CA 1
ATOM 1296 C C . GLY A 1 170 ? 2.467 1.196 -10.080 1.00 88.69 170 GLY A C 1
ATOM 1297 O O . GLY A 1 170 ? 2.900 2.295 -10.397 1.00 88.69 170 GLY A O 1
ATOM 1298 N N . LEU A 1 171 ? 1.886 0.987 -8.893 1.00 89.44 171 LEU A N 1
ATOM 1299 C CA . LEU A 1 171 ? 1.798 2.021 -7.846 1.00 89.44 171 LEU A CA 1
ATOM 1300 C C . LEU A 1 171 ? 2.218 1.527 -6.466 1.00 89.44 171 LEU A C 1
ATOM 1302 O O . LEU A 1 171 ? 2.724 2.308 -5.659 1.00 89.44 171 LEU A O 1
ATOM 1306 N N . VAL A 1 172 ? 2.002 0.249 -6.180 1.00 90.56 172 VAL A N 1
ATOM 1307 C CA . VAL A 1 172 ? 2.213 -0.364 -4.873 1.00 90.56 172 VAL A CA 1
ATOM 1308 C C . VAL A 1 172 ? 3.055 -1.621 -5.055 1.00 90.56 172 VAL A C 1
ATOM 1310 O O . VAL A 1 172 ? 2.764 -2.475 -5.894 1.00 90.56 172 VAL A O 1
ATOM 1313 N N . SER A 1 173 ? 4.126 -1.736 -4.269 1.00 89.31 173 SER A N 1
ATOM 1314 C CA . SER A 1 173 ? 4.923 -2.959 -4.213 1.00 89.31 173 SER A CA 1
ATOM 1315 C C . SER A 1 173 ? 4.133 -4.084 -3.550 1.00 89.31 173 SER A C 1
ATOM 1317 O O . SER A 1 173 ? 3.334 -3.851 -2.636 1.00 89.31 173 SER A O 1
ATOM 1319 N N . VAL A 1 174 ? 4.373 -5.325 -3.981 1.00 89.81 174 VAL A N 1
ATOM 1320 C CA . VAL A 1 174 ? 3.701 -6.507 -3.421 1.00 89.81 174 VAL A CA 1
ATOM 1321 C C . VAL A 1 174 ? 3.859 -6.544 -1.903 1.00 89.81 174 VAL A C 1
ATOM 1323 O O . VAL A 1 174 ? 2.875 -6.742 -1.199 1.00 89.81 174 VAL A O 1
ATOM 1326 N N . GLN A 1 175 ? 5.055 -6.265 -1.380 1.00 87.38 175 GLN A N 1
ATOM 1327 C CA . GLN A 1 175 ? 5.316 -6.224 0.060 1.00 87.38 175 GLN A CA 1
ATOM 1328 C C . GLN A 1 175 ? 4.534 -5.128 0.790 1.00 87.38 175 GLN A C 1
ATOM 1330 O O . GLN A 1 175 ? 4.078 -5.347 1.915 1.00 87.38 175 GLN A O 1
ATOM 1335 N N . SER A 1 176 ? 4.386 -3.943 0.190 1.00 90.75 176 SER A N 1
ATOM 1336 C CA . SER A 1 176 ? 3.579 -2.878 0.785 1.00 90.75 176 SER A CA 1
ATOM 1337 C C . SER A 1 176 ? 2.101 -3.268 0.823 1.00 90.75 176 SER A C 1
ATOM 1339 O O . SER A 1 176 ? 1.423 -2.978 1.807 1.00 90.75 176 SER A O 1
ATOM 1341 N N . ALA A 1 177 ? 1.630 -4.022 -0.176 1.00 93.50 177 ALA A N 1
ATOM 1342 C CA . ALA A 1 177 ? 0.277 -4.567 -0.212 1.00 93.50 177 ALA A CA 1
ATOM 1343 C C . ALA A 1 177 ? -0.005 -5.648 0.846 1.00 93.50 177 ALA A C 1
ATOM 1345 O O . ALA A 1 177 ? -1.160 -5.830 1.233 1.00 93.50 177 ALA A O 1
ATOM 1346 N N . LYS A 1 178 ? 1.014 -6.346 1.366 1.00 93.12 178 LYS A N 1
ATOM 1347 C CA . LYS A 1 178 ? 0.812 -7.411 2.366 1.00 93.12 178 LYS A CA 1
ATOM 1348 C C . LYS A 1 178 ? 0.409 -6.853 3.732 1.00 93.12 178 LYS A C 1
ATOM 1350 O O . LYS A 1 178 ? 1.141 -6.076 4.344 1.00 93.12 178 LYS A O 1
ATOM 1355 N N . TRP A 1 179 ? -0.682 -7.356 4.289 1.00 94.88 179 TRP A N 1
ATOM 1356 C CA . TRP A 1 179 ? -1.115 -7.103 5.664 1.00 94.88 179 TRP A CA 1
ATOM 1357 C C . TRP A 1 179 ? -1.958 -8.255 6.212 1.00 94.88 179 TRP A C 1
ATOM 1359 O O . TRP A 1 179 ? -2.693 -8.900 5.462 1.00 94.88 179 TRP A O 1
ATOM 1369 N N . GLY A 1 180 ? -1.864 -8.522 7.515 1.00 95.75 180 GLY A N 1
ATOM 1370 C CA . GLY A 1 180 ? -2.549 -9.658 8.133 1.00 95.75 180 GLY A CA 1
ATOM 1371 C C . GLY A 1 180 ? -2.250 -10.983 7.419 1.00 95.75 180 GLY A C 1
ATOM 1372 O O . GLY A 1 180 ? -1.097 -11.303 7.121 1.00 95.75 180 GLY A O 1
ATOM 1373 N N . THR A 1 181 ? -3.302 -11.743 7.113 1.00 97.44 181 THR A N 1
ATOM 1374 C CA . THR A 1 181 ? -3.214 -12.970 6.313 1.00 97.44 181 THR A CA 1
ATOM 1375 C C . THR A 1 181 ? -3.103 -12.618 4.831 1.00 97.44 181 THR A C 1
ATOM 1377 O O . THR A 1 181 ? -4.080 -12.228 4.190 1.00 97.44 181 THR A O 1
ATOM 1380 N N . PHE A 1 182 ? -1.905 -12.765 4.271 1.00 95.62 182 PHE A N 1
ATOM 1381 C CA . PHE A 1 182 ? -1.672 -12.537 2.849 1.00 95.62 182 PHE A CA 1
ATOM 1382 C C . PHE A 1 182 ? -2.206 -13.70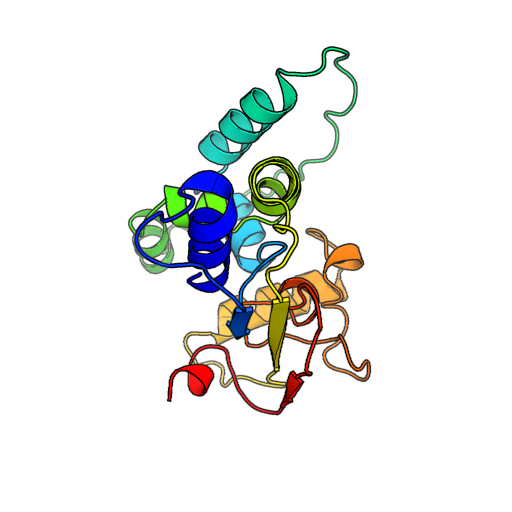3 2.012 1.00 95.62 182 PHE A C 1
ATOM 1384 O O . PHE A 1 182 ? -1.768 -14.838 2.185 1.00 95.62 182 PHE A O 1
ATOM 1391 N N . LEU A 1 183 ? -3.146 -13.415 1.113 1.00 95.69 183 LEU A N 1
ATOM 1392 C CA . LEU A 1 183 ? -3.844 -14.416 0.304 1.00 95.69 183 LEU A CA 1
ATOM 1393 C C . LEU A 1 183 ? -3.139 -14.724 -1.021 1.00 95.69 183 LEU A C 1
ATOM 1395 O O . LEU A 1 183 ? -3.379 -15.782 -1.596 1.00 95.69 183 LEU A O 1
ATOM 1399 N N . GLY A 1 184 ? -2.272 -13.829 -1.499 1.00 93.19 184 GLY A N 1
ATOM 1400 C CA . GLY A 1 184 ? -1.482 -14.044 -2.708 1.00 93.19 184 GLY A CA 1
ATOM 1401 C C . GLY A 1 184 ? -1.375 -12.814 -3.603 1.00 93.19 184 GLY A C 1
ATOM 1402 O O . GLY A 1 184 ? -1.755 -11.699 -3.229 1.00 93.19 184 GLY A O 1
ATOM 1403 N N . VAL A 1 185 ? -0.831 -13.049 -4.796 1.00 92.25 185 VAL A N 1
ATOM 1404 C CA . VAL A 1 185 ? -0.594 -12.038 -5.825 1.00 92.25 185 VAL A CA 1
ATOM 1405 C C . VAL A 1 185 ? -1.424 -12.364 -7.065 1.00 92.25 185 VAL A C 1
ATOM 1407 O O . VAL A 1 185 ? -1.403 -13.494 -7.548 1.00 92.25 185 VAL A O 1
ATOM 1410 N N . VAL A 1 186 ? -2.135 -11.372 -7.595 1.00 93.19 186 VAL A N 1
ATOM 1411 C CA . VAL A 1 186 ? -2.787 -11.437 -8.904 1.00 93.19 186 VAL A CA 1
ATOM 1412 C C . VAL A 1 186 ? -1.759 -11.081 -9.976 1.00 93.19 186 VAL A C 1
ATOM 1414 O O . VAL A 1 186 ? -1.262 -9.955 -10.038 1.00 93.19 186 VAL A O 1
ATOM 1417 N N . GLU A 1 187 ? -1.410 -12.068 -10.795 1.00 90.50 187 GLU A N 1
ATOM 1418 C CA . GLU A 1 187 ? -0.407 -11.938 -11.852 1.00 90.50 187 GLU A CA 1
ATOM 1419 C C . GLU A 1 187 ? -0.937 -11.226 -13.089 1.00 90.50 187 GLU A C 1
ATOM 1421 O O . GLU A 1 187 ? -2.049 -11.488 -13.538 1.00 90.50 187 GLU A O 1
ATOM 1426 N N . GLY A 1 188 ? -0.089 -10.403 -13.706 1.00 88.88 188 GLY A N 1
ATOM 1427 C CA . GLY A 1 188 ? -0.386 -9.767 -14.988 1.00 88.88 188 GLY A CA 1
ATOM 1428 C C . GLY A 1 188 ? -1.399 -8.627 -14.903 1.00 88.88 188 GLY A C 1
ATOM 1429 O O . GLY A 1 188 ? -1.815 -8.143 -15.949 1.00 88.88 188 GLY A O 1
ATOM 1430 N N . CYS A 1 189 ? -1.751 -8.193 -13.693 1.00 91.38 189 CYS A N 1
ATOM 1431 C CA . CYS A 1 189 ? -2.653 -7.076 -13.448 1.00 91.38 189 CYS A CA 1
ATOM 1432 C C . CYS A 1 189 ? -1.881 -5.873 -12.913 1.00 91.38 189 CYS A C 1
ATOM 1434 O O . CYS A 1 189 ? -1.011 -6.004 -12.043 1.00 91.38 189 CYS A O 1
ATOM 1436 N N . ASP A 1 190 ? -2.212 -4.697 -13.427 1.00 91.19 190 ASP A N 1
ATOM 1437 C CA . ASP A 1 190 ? -1.802 -3.437 -12.831 1.00 91.19 190 ASP A CA 1
ATOM 1438 C C . ASP A 1 190 ? -2.804 -2.944 -11.774 1.00 91.19 190 ASP A C 1
ATOM 1440 O O . ASP A 1 190 ? -3.822 -3.576 -11.478 1.00 91.19 190 ASP A O 1
ATOM 1444 N N . HIS A 1 191 ? -2.479 -1.819 -11.140 1.00 92.44 191 HIS A N 1
ATOM 1445 C CA . HIS A 1 191 ? -3.259 -1.268 -10.039 1.00 92.44 191 HIS A CA 1
ATOM 1446 C C . HIS A 1 191 ? -4.696 -0.903 -10.442 1.00 92.44 191 HIS A C 1
ATOM 1448 O O . HIS A 1 191 ? -5.590 -0.860 -9.595 1.00 92.44 191 HIS A O 1
ATOM 1454 N N . TRP A 1 192 ? -4.926 -0.571 -11.714 1.00 91.12 192 TRP A N 1
ATOM 1455 C CA . TRP A 1 192 ? -6.232 -0.164 -12.221 1.00 91.12 192 TRP A CA 1
ATOM 1456 C C . TRP A 1 192 ? -7.059 -1.340 -12.720 1.00 91.12 192 TRP A C 1
ATOM 1458 O O . TRP A 1 192 ? -8.274 -1.295 -12.529 1.00 91.12 192 TRP A O 1
ATOM 1468 N N . ASP A 1 193 ? -6.426 -2.395 -13.235 1.00 90.88 193 ASP A N 1
ATOM 1469 C CA . ASP A 1 193 ? -7.101 -3.647 -13.613 1.00 90.88 193 ASP A CA 1
ATOM 1470 C C . ASP A 1 193 ? -7.895 -4.261 -12.446 1.00 90.88 193 ASP A C 1
ATOM 1472 O O . ASP A 1 193 ? -8.946 -4.870 -12.629 1.00 90.88 193 ASP A O 1
ATOM 1476 N N . LEU A 1 194 ? -7.432 -4.058 -11.209 1.00 87.00 194 LEU A N 1
ATOM 1477 C CA . LEU A 1 194 ? -8.089 -4.567 -10.002 1.00 87.00 194 LEU A CA 1
ATOM 1478 C C . LEU A 1 194 ? -9.443 -3.917 -9.681 1.00 87.00 194 LEU A C 1
ATOM 1480 O O . LEU A 1 194 ? -10.138 -4.387 -8.777 1.00 87.00 194 LEU A O 1
ATOM 1484 N N . ARG A 1 195 ? -9.819 -2.831 -10.367 1.00 79.44 195 ARG A N 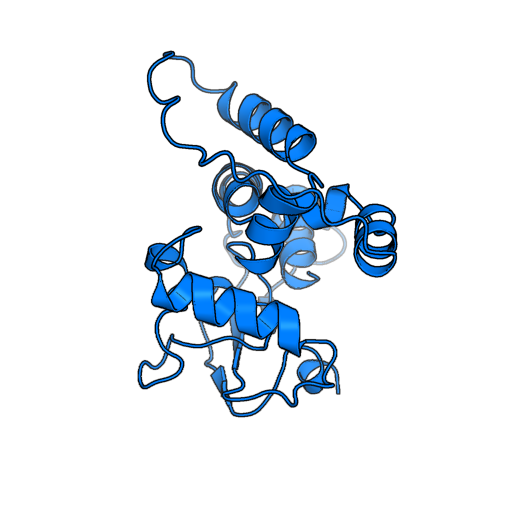1
ATOM 1485 C CA . ARG A 1 195 ? -11.108 -2.154 -10.151 1.00 79.44 195 ARG A CA 1
ATOM 1486 C C . ARG A 1 195 ? -12.259 -2.735 -10.978 1.00 79.44 195 ARG A C 1
ATOM 1488 O O . ARG A 1 195 ? -13.400 -2.398 -10.666 1.00 79.44 195 ARG A O 1
ATOM 1495 N N . GLY A 1 196 ? -11.969 -3.630 -11.928 1.00 61.97 196 GLY A N 1
ATOM 1496 C CA . GLY A 1 196 ? -12.946 -4.183 -12.871 1.00 61.97 196 GLY A CA 1
ATOM 1497 C C . GLY A 1 196 ? -13.084 -3.332 -14.122 1.00 61.97 196 GLY A C 1
ATOM 1498 O O . GLY A 1 196 ? -13.543 -2.175 -13.997 1.00 61.97 196 GLY A O 1
#

Sequence (196 aa):
MGGLDARHLITNIRPTEYHPVSMTSISTPHRGSPFMDWCNANVGVGNEIIEEAVREAKGKKAVPEEVEKELVKVPYTLKSPLFYMLSVLDQPAYAMLSTKYMAAVFNPSTPDVEGVKYYSVAARTRRLAVWHPLWLPKLILDAAAESRSAGGEADGSGDALGGELQGNDGLVSVQSAKWGTFLGVVEGCDHWDLRG

InterPro domains:
  IPR029058 Alpha/Beta hydrolase fold [G3DSA:3.40.50.1820] (1-196)
  IPR029058 Alpha/Beta hydrolase fold [SSF53474] (1-194)

Radius of gyration: 17.26 Å; Cα contacts (8 Å, |Δi|>4): 349; chains: 1; bounding box: 47×38×48 Å

Organism: NCBI:txid58919

Foldseek 3Di:
DVLLVVLCCVFPVPDPVDHAQEDEAELDQLLFWLLLVVLCLALVFQPVVLVVQLCVLCVVDDDDPDDPDDDDNDDDNPPDVVSVVVNVPDSVVSNCRQSSNSVRHRPVSRDDDPSYAYEFEYEFAPDDDPPDPLRVLQVSLQVCCCVVHSVNVVLQQHDPPDDQQYHHLSTHGSSSRDDGHYPGYHYNHHPVNVVD

Solvent-accessible surface area (backbone atoms only — not comparable to full-atom values): 10777 Å² total; per-residue (Å²): 90,69,44,57,54,50,46,43,40,60,53,73,66,49,66,85,92,55,79,75,58,63,49,75,26,68,54,15,43,66,44,12,19,52,41,38,44,48,40,27,70,56,70,63,43,27,50,69,60,36,50,49,48,40,51,59,56,46,70,82,60,87,88,82,97,80,88,91,83,86,78,84,86,74,95,60,85,68,90,44,72,70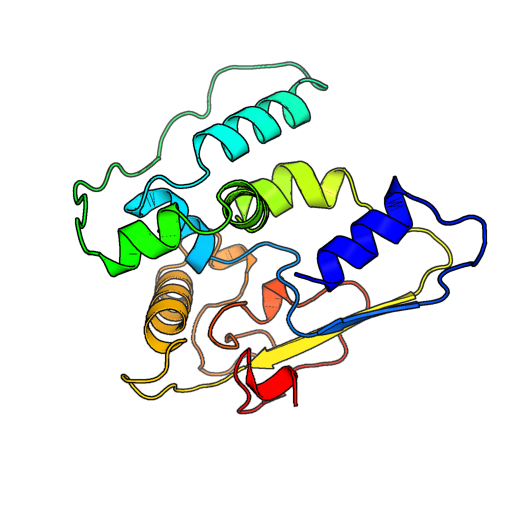,52,52,53,54,61,71,49,56,44,70,64,50,24,57,33,14,36,65,32,15,63,5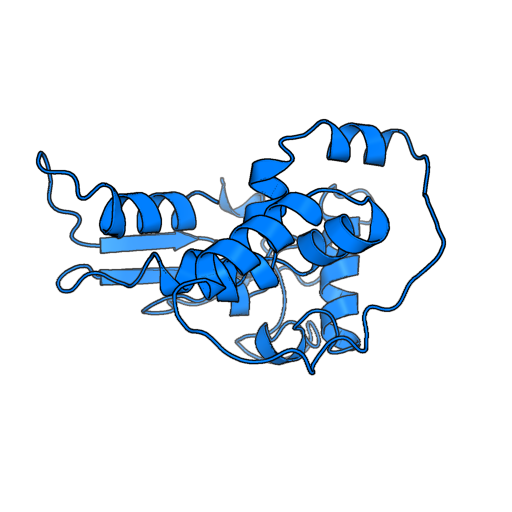9,36,49,46,74,74,41,54,87,54,89,82,43,43,47,32,13,28,22,30,23,37,87,76,69,56,87,85,40,88,48,26,64,39,27,51,45,36,51,47,28,10,67,66,49,37,85,55,15,76,80,28,38,20,41,47,79,75,81,53,97,52,32,20,23,14,29,64,29,27,26,40,12,14,52,41,77,50,62,76,50,69,42,77,76,27,40,67,67,62,76,72,114